Protein AF-0000000070004212 (afdb_homodimer)

Radius of gyration: 21.89 Å; Cα contacts (8 Å, |Δi|>4): 534; chains: 2; bounding box: 60×62×45 Å

Organism: Takifugu rubripes (NCBI:txid31033)

pLDDT: mean 74.32, std 24.76, range [21.28, 98.56]

Nearest PDB structures (foldseek):
  4l8g-assembly1_A  TM=7.522E-01  e=1.857E-08  Homo sapiens
  7acq-assembly1_A  TM=8.166E-01  e=5.657E-08  Homo sapiens
  5vbm-assembly1_A  TM=8.201E-01  e=5.298E-08  Homo sapiens
  6fa2-assembly4_D  TM=7.569E-01  e=5.298E-08  Homo sapiens
  5tb5-assembly1_A  TM=7.547E-01  e=1.326E-07  Homo sapiens

Foldseek 3Di:
DDDQDDDDDDDDDDDDPPPCRVVVVCLCVQQAADSQAEDEQEDEQLDVVRVVCVVVVVVVCVVPDPDPQHAYAYEHEDPVDPNGDHDQVNQVVVCVVVVHHYFYYYPPVGGGVVVRVVVSVVSSNVGPPSRHPPPPDDDDCPDDDDDDDPDPVPDDPPDD/DDDQDDDDDDDDDDDDPPPCRVVVVCCCVQQAADSQAEDEQEDEQLDVVRVVCVVVVVVVCVVPDPDPQHAYAYEHEDPVDPNGDHDPVNQVVVCVVVVHHYFYYYPPVGGRVVVRVVVSVVSSNVGPPSRHDPQVVHPPPPDDPDPDPPPPVPDDPPDD

Secondary structure (DSSP, 8-state):
--EEEEEEEEEEEEESTTSSHHHHHHHHHHTT--S--EEEEEEETT-HHHHHTHHHHHHHHHHH---TT-EEEEEEE-TTSS---S-HHHHHHHHHHTT-EEEE-BTTTTBTHHHHHHHHHHHHHHSTTTT-----S---------------S-SS----/-PEEEEEEEEEEEEESTTSSHHHHHHHHHHTT--S-SEEEEEEETT-HHHHHTHHHHHHHHHHH---TT-EEEEEEE-TTSS---S-HHHHHHHHHHTT-EEEE-BTTTTBTHHHHHHHHHHHHHHSTTTT-----SS-------S------TTSS----

Sequence (320 aa):
MDEDVLTTLKLLIIGESGVGKSSLLLRFTDDTFDPELAATIVYDVSRRDTFVKLENWLNELETYTTRMDLVKMLVGNKIDKDDREVDRNEGLKFARKHSMLFIEASAKTKDGVQCAFEELVEKILQTPGLWESDNTGQRLQLGEQQQGGGRACGGYCSIPMDEDVLTTLKLLIIGESGVGKSSLLLRFTDDTFDPELAATIVYDVSRRDTFVKLENWLNELETYTTRMDLVKMLVGNKIDKDDREVDRNEGLKFARKHSMLFIEASAKTKDGVQCAFEELVEKILQTPGLWESDNTGQRLQLGEQQQGGGRACGGYCSIP

Structure (mmCIF, N/CA/C/O backbone):
data_AF-0000000070004212-model_v1
#
loop_
_entity.id
_entity.type
_entity.pdbx_description
1 polymer 'RAB18B, member RAS oncogene family'
#
loop_
_atom_site.group_PDB
_atom_site.id
_atom_site.type_symbol
_atom_site.label_atom_id
_atom_site.label_alt_id
_atom_site.label_comp_id
_atom_site.label_asym_id
_atom_site.label_entity_id
_atom_site.label_seq_id
_atom_site.pdbx_PDB_ins_code
_atom_site.Cartn_x
_atom_site.Cartn_y
_atom_site.Cartn_z
_atom_site.occupancy
_atom_site.B_iso_or_equiv
_atom_site.auth_seq_id
_atom_site.auth_comp_id
_atom_site.auth_asym_id
_atom_site.auth_atom_id
_atom_site.pdbx_PDB_model_num
ATOM 1 N N . MET A 1 1 ? -11.328 -23.156 -0.312 1 47.06 1 MET A N 1
ATOM 2 C CA . MET A 1 1 ? -11.711 -22.031 0.526 1 47.06 1 MET A CA 1
ATOM 3 C C . MET A 1 1 ? -10.859 -20.797 0.21 1 47.06 1 MET A C 1
ATOM 5 O O . MET A 1 1 ? -9.633 -20.906 0.126 1 47.06 1 MET A O 1
ATOM 9 N N . ASP A 1 2 ? -11.492 -19.875 -0.49 1 59.19 2 ASP A N 1
ATOM 10 C CA . ASP A 1 2 ? -10.875 -18.594 -0.813 1 59.19 2 ASP A CA 1
ATOM 11 C C . ASP A 1 2 ? -10.312 -17.922 0.437 1 59.19 2 ASP A C 1
ATOM 13 O O . ASP A 1 2 ? -10.844 -18.094 1.535 1 59.19 2 ASP A O 1
ATOM 17 N N . GLU A 1 3 ? -9.008 -17.766 0.408 1 61.56 3 GLU A N 1
ATOM 18 C CA . GLU A 1 3 ? -8.352 -17.141 1.552 1 61.56 3 GLU A CA 1
ATOM 19 C C . GLU A 1 3 ? -8.312 -15.625 1.399 1 61.56 3 GLU A C 1
ATOM 21 O O . GLU A 1 3 ? -8.062 -15.109 0.307 1 61.56 3 GLU A O 1
ATOM 26 N N . ASP A 1 4 ? -9.008 -14.938 2.32 1 59.91 4 ASP A N 1
ATOM 27 C CA . ASP A 1 4 ? -8.875 -13.484 2.404 1 59.91 4 ASP A CA 1
ATOM 28 C C . ASP A 1 4 ? -7.59 -13.094 3.133 1 59.91 4 ASP A C 1
ATOM 30 O O . ASP A 1 4 ? -7.227 -13.711 4.137 1 59.91 4 ASP A O 1
ATOM 34 N N . VAL A 1 5 ? -6.703 -12.453 2.416 1 56.97 5 VAL A N 1
ATOM 35 C CA . VAL A 1 5 ? -5.484 -11.945 3.037 1 56.97 5 VAL A CA 1
ATOM 36 C C . VAL A 1 5 ? -5.699 -10.516 3.514 1 56.97 5 VAL A C 1
ATOM 38 O O . VAL A 1 5 ? -6.172 -9.664 2.754 1 56.97 5 VAL A O 1
ATOM 41 N N . LEU A 1 6 ? -5.664 -10.383 4.898 1 55.06 6 LEU A N 1
ATOM 42 C CA . LEU A 1 6 ? -5.613 -9.047 5.473 1 55.06 6 LEU A CA 1
ATOM 43 C C . LEU A 1 6 ? -4.176 -8.641 5.781 1 55.06 6 LEU A C 1
ATOM 45 O O . LEU A 1 6 ? -3.43 -9.398 6.398 1 55.06 6 LEU A O 1
ATOM 49 N N . THR A 1 7 ? -3.652 -7.816 4.887 1 57.16 7 THR A N 1
ATOM 50 C CA . THR A 1 7 ? -2.348 -7.285 5.266 1 57.16 7 THR A CA 1
ATOM 51 C C . THR A 1 7 ? -2.494 -5.93 5.949 1 57.16 7 THR A C 1
ATOM 53 O O . THR A 1 7 ? -3.389 -5.148 5.609 1 57.16 7 THR A O 1
ATOM 56 N N . THR A 1 8 ? -1.67 -5.867 7.07 1 60.16 8 THR A N 1
ATOM 57 C CA . THR A 1 8 ? -1.7 -4.656 7.883 1 60.16 8 THR A CA 1
ATOM 58 C C . THR A 1 8 ? -0.481 -3.785 7.602 1 60.16 8 THR A C 1
ATOM 60 O O . THR A 1 8 ? 0.637 -4.289 7.48 1 60.16 8 THR A O 1
ATOM 63 N N . LEU A 1 9 ? -0.826 -2.684 7.086 1 63.31 9 LEU A N 1
ATOM 64 C CA . LEU A 1 9 ? 0.197 -1.645 7.023 1 63.31 9 LEU A CA 1
ATOM 65 C C . LEU A 1 9 ? 0.15 -0.763 8.266 1 63.31 9 LEU A C 1
ATOM 67 O O . LEU A 1 9 ? -0.899 -0.206 8.602 1 63.31 9 LEU A O 1
ATOM 71 N N . LYS A 1 10 ? 1.337 -0.712 9.086 1 66.19 10 LYS A N 1
ATOM 72 C CA . LYS A 1 10 ? 1.396 0.11 10.289 1 66.19 10 LYS A CA 1
ATOM 73 C C . LYS A 1 10 ? 2.043 1.461 10.008 1 66.19 10 LYS A C 1
ATOM 75 O O . LYS A 1 10 ? 3.188 1.522 9.547 1 66.19 10 LYS A O 1
ATOM 80 N N . LEU A 1 11 ? 1.277 2.412 10.102 1 74.44 11 LEU A N 1
ATOM 81 C CA . LEU A 1 11 ? 1.734 3.783 9.898 1 74.44 11 LEU A CA 1
ATOM 82 C C . LEU A 1 11 ? 1.727 4.559 11.211 1 74.44 11 LEU A C 1
ATOM 84 O O . LEU A 1 11 ? 0.748 4.512 11.953 1 74.44 11 LEU A O 1
ATOM 88 N N . LEU A 1 12 ? 2.896 5.129 11.625 1 80.94 12 LEU A N 1
ATOM 89 C CA . LEU A 1 12 ? 2.979 5.984 12.805 1 80.94 12 LEU A CA 1
ATOM 90 C C . LEU A 1 12 ? 2.613 7.426 12.461 1 80.94 12 LEU A C 1
ATOM 92 O O . LEU A 1 12 ? 3.109 7.977 11.477 1 80.94 12 LEU A O 1
ATOM 96 N N . ILE A 1 13 ? 1.621 7.957 13.203 1 87.44 13 ILE A N 1
ATOM 97 C CA . ILE A 1 13 ? 1.257 9.359 13.047 1 87.44 13 ILE A CA 1
ATOM 98 C C . ILE A 1 13 ? 1.485 10.109 14.359 1 87.44 13 ILE A C 1
ATOM 100 O O . ILE A 1 13 ? 0.979 9.695 15.406 1 87.44 13 ILE A O 1
ATOM 104 N N . ILE A 1 14 ? 2.336 11.18 14.25 1 89.94 14 ILE A N 1
ATOM 105 C CA . ILE A 1 14 ? 2.664 11.93 15.461 1 89.94 14 ILE A CA 1
ATOM 106 C C . ILE A 1 14 ? 2.512 13.43 15.195 1 89.94 14 ILE A C 1
ATOM 108 O O . ILE A 1 14 ? 2.447 13.859 14.039 1 89.94 14 ILE A O 1
ATOM 112 N N . GLY A 1 15 ? 2.414 14.18 16.266 1 93.06 15 GLY A N 1
ATOM 113 C CA . GLY A 1 15 ? 2.219 15.625 16.234 1 93.06 15 GLY A CA 1
ATOM 114 C C . GLY A 1 15 ? 1.472 16.156 17.453 1 93.06 15 GLY A C 1
ATOM 115 O O . GLY A 1 15 ? 0.996 15.375 18.281 1 93.06 15 GLY A O 1
ATOM 116 N N . GLU A 1 16 ? 1.373 17.531 17.453 1 94.19 16 GLU A N 1
ATOM 117 C CA . GLU A 1 16 ? 0.701 18.188 18.562 1 94.19 16 GLU A CA 1
ATOM 118 C C . GLU A 1 16 ? -0.77 17.781 18.641 1 94.19 16 GLU A C 1
ATOM 120 O O . GLU A 1 16 ? -1.341 17.312 17.641 1 94.19 16 GLU A O 1
ATOM 125 N N . SER A 1 17 ? -1.351 17.969 19.797 1 90.94 17 SER A N 1
ATOM 126 C CA . SER A 1 17 ? -2.781 17.734 19.969 1 90.94 17 SER A CA 1
ATOM 127 C C . SER A 1 17 ? -3.605 18.703 19.125 1 90.94 17 SER A C 1
ATOM 129 O O . SER A 1 17 ? -3.266 19.875 19.016 1 90.94 17 SER A O 1
ATOM 131 N N . GLY A 1 18 ? -4.66 18.172 18.5 1 94.25 18 GLY A N 1
ATOM 132 C CA . GLY A 1 18 ? -5.621 19.016 17.828 1 94.25 18 GLY A CA 1
ATOM 133 C C . GLY A 1 18 ? -5.246 19.297 16.375 1 94.25 18 GLY A C 1
ATOM 134 O O . GLY A 1 18 ? -5.938 20.062 15.695 1 94.25 18 GLY A O 1
ATOM 135 N N . VAL A 1 19 ? -4.16 18.625 15.914 1 96.25 19 VAL A N 1
ATOM 136 C CA . VAL A 1 19 ? -3.713 18.984 14.57 1 96.25 19 VAL A CA 1
ATOM 137 C C . VAL A 1 19 ? -4.469 18.156 13.539 1 96.25 19 VAL A C 1
ATOM 139 O O . VAL A 1 19 ? -4.426 18.453 12.344 1 96.25 19 VAL A O 1
ATOM 142 N N . GLY A 1 20 ? -5.188 17.031 13.945 1 93.94 20 GLY A N 1
ATOM 143 C CA . GLY A 1 20 ? -6.004 16.25 13.023 1 93.94 20 GLY A CA 1
ATOM 144 C C . GLY A 1 20 ? -5.441 14.875 12.75 1 93.94 20 GLY A C 1
ATOM 145 O O . GLY A 1 20 ? -5.727 14.273 11.711 1 93.94 20 GLY A O 1
ATOM 146 N N . LYS A 1 21 ? -4.594 14.336 13.703 1 90.88 21 LYS A N 1
ATOM 147 C CA . LYS A 1 21 ? -3.988 13.016 13.531 1 90.88 21 LYS A CA 1
ATOM 148 C C . LYS A 1 21 ? -5.059 11.938 13.359 1 90.88 21 LYS A C 1
ATOM 150 O O . LYS A 1 21 ? -4.992 11.133 12.43 1 90.88 21 LYS A O 1
ATOM 155 N N . SER A 1 22 ? -6.004 12 14.234 1 84.44 22 SER A N 1
ATOM 156 C CA . SER A 1 22 ? -7.043 10.969 14.211 1 84.44 22 SER A CA 1
ATOM 157 C C . SER A 1 22 ? -7.906 11.086 12.961 1 84.44 22 SER A C 1
ATOM 159 O O . SER A 1 22 ? -8.289 10.078 12.375 1 84.44 22 SER A O 1
ATOM 161 N N . SER A 1 23 ? -8.195 12.383 12.617 1 88 23 SER A N 1
ATOM 162 C CA . SER A 1 23 ? -9.008 12.586 11.422 1 88 23 SER A CA 1
ATOM 163 C C . SER A 1 23 ? -8.273 12.109 10.172 1 88 23 SER A C 1
ATOM 165 O O . SER A 1 23 ? -8.883 11.523 9.273 1 88 23 SER A O 1
ATOM 167 N N . LEU A 1 24 ? -6.953 12.312 10.086 1 87.5 24 LEU A N 1
ATOM 168 C CA . LEU A 1 24 ? -6.148 11.828 8.969 1 87.5 24 LEU A CA 1
ATOM 169 C C . LEU A 1 24 ? -6.137 10.305 8.914 1 87.5 24 LEU A C 1
ATOM 171 O O . LEU A 1 24 ? -6.293 9.719 7.844 1 87.5 24 LEU A O 1
ATOM 175 N N . LEU A 1 25 ? -5.98 9.719 10.102 1 81.5 25 LEU A N 1
ATOM 176 C CA . LEU A 1 25 ? -5.977 8.266 10.203 1 81.5 25 LEU A CA 1
ATOM 177 C C . LEU A 1 25 ? -7.297 7.684 9.711 1 81.5 25 LEU A C 1
ATOM 179 O O . LEU A 1 25 ? -7.305 6.73 8.93 1 81.5 25 LEU A O 1
ATOM 183 N N . LEU A 1 26 ? -8.328 8.25 10.117 1 79.62 26 LEU A N 1
ATOM 184 C CA . LEU A 1 26 ? -9.656 7.805 9.711 1 79.62 26 LEU A CA 1
ATOM 185 C C . LEU A 1 26 ? -9.812 7.879 8.195 1 79.62 26 LEU A C 1
ATOM 187 O O . LEU A 1 26 ? -10.352 6.961 7.57 1 79.62 26 LEU A O 1
ATOM 191 N N . ARG A 1 27 ? -9.32 8.961 7.555 1 79.94 27 ARG A N 1
ATOM 192 C CA . ARG A 1 27 ? -9.414 9.125 6.109 1 79.94 27 ARG A CA 1
ATOM 193 C C . ARG A 1 27 ? -8.555 8.102 5.379 1 79.94 27 ARG A C 1
ATOM 195 O O . ARG A 1 27 ? -8.938 7.602 4.32 1 79.94 27 ARG A O 1
ATOM 202 N N . PHE A 1 28 ? -7.418 7.852 6 1 74.62 28 PHE A N 1
ATOM 203 C CA . PHE A 1 28 ? -6.543 6.844 5.414 1 74.62 28 PHE A CA 1
ATOM 204 C C . PHE A 1 28 ? -7.227 5.484 5.379 1 74.62 28 PHE A C 1
ATOM 206 O O . PHE A 1 28 ? -7.059 4.723 4.422 1 74.62 28 PHE A O 1
ATOM 213 N N . THR A 1 29 ? -7.832 5.176 6.379 1 67.75 29 THR A N 1
ATOM 214 C CA . THR A 1 29 ? -8.383 3.834 6.516 1 67.75 29 THR A CA 1
ATOM 215 C C . THR A 1 29 ? -9.734 3.73 5.801 1 67.75 29 THR A C 1
ATOM 217 O O . THR A 1 29 ? -10.023 2.721 5.16 1 67.75 29 THR A O 1
ATOM 220 N N . ASP A 1 30 ? -10.617 4.637 6.023 1 64.19 30 ASP A N 1
ATOM 221 C CA . ASP A 1 30 ? -12 4.555 5.555 1 64.19 30 ASP A CA 1
ATOM 222 C C . ASP A 1 30 ? -12.086 4.863 4.059 1 64.19 30 ASP A C 1
ATOM 224 O O . ASP A 1 30 ? -12.867 4.234 3.338 1 64.19 30 ASP A O 1
ATOM 228 N N . ASP A 1 31 ? -11.391 5.863 3.693 1 59.09 31 ASP A N 1
ATOM 229 C CA . ASP A 1 31 ? -11.656 6.387 2.357 1 59.09 31 ASP A CA 1
ATOM 230 C C . ASP A 1 31 ? -10.672 5.816 1.338 1 59.09 31 ASP A C 1
ATOM 232 O O . ASP A 1 31 ? -10.891 5.922 0.13 1 59.09 31 ASP A O 1
ATOM 236 N N . THR A 1 32 ? -9.672 5.168 1.8 1 57.19 32 THR A N 1
ATOM 237 C CA . THR A 1 32 ? -8.672 4.836 0.79 1 57.19 32 THR A CA 1
ATOM 238 C C . THR A 1 32 ? -8.68 3.338 0.495 1 57.19 32 THR A C 1
ATOM 240 O O . THR A 1 32 ? -8.375 2.92 -0.624 1 57.19 32 THR A O 1
ATOM 243 N N . PHE A 1 33 ? -9.156 2.51 1.444 1 51.81 33 PHE A N 1
ATOM 244 C CA . PHE A 1 33 ? -9.047 1.091 1.123 1 51.81 33 PHE A CA 1
ATOM 245 C C . PHE A 1 33 ? -10.422 0.427 1.157 1 51.81 33 PHE A C 1
ATOM 247 O O . PHE A 1 33 ? -11.172 0.587 2.121 1 51.81 33 PHE A O 1
ATOM 254 N N . ASP A 1 34 ? -10.977 0.276 0.045 1 52.91 34 ASP A N 1
ATOM 255 C CA . ASP A 1 34 ? -12.133 -0.606 -0.085 1 52.91 34 ASP A CA 1
ATOM 256 C C . ASP A 1 34 ? -11.727 -2.07 0.065 1 52.91 34 ASP A C 1
ATOM 258 O O . ASP A 1 34 ? -10.68 -2.482 -0.43 1 52.91 34 ASP A O 1
ATOM 262 N N . PRO A 1 35 ? -12.422 -2.84 1 1 53.28 35 PRO A N 1
ATOM 263 C CA . PRO A 1 35 ? -12.102 -4.234 1.303 1 53.28 35 PRO A CA 1
ATOM 264 C C . PRO A 1 35 ? -11.852 -5.07 0.047 1 53.28 35 PRO A C 1
ATOM 266 O O . PRO A 1 35 ? -11.062 -6.02 0.079 1 53.28 35 PRO A O 1
ATOM 269 N N . GLU A 1 36 ? -12.672 -4.797 -1.037 1 57.69 36 GLU A N 1
ATOM 270 C CA . GLU A 1 36 ? -12.523 -5.715 -2.166 1 57.69 36 GLU A CA 1
ATOM 271 C C . GLU A 1 36 ? -11.766 -5.055 -3.316 1 57.69 36 GLU A C 1
ATOM 273 O O . GLU A 1 36 ? -12.375 -4.641 -4.305 1 57.69 36 GLU A O 1
ATOM 278 N N . LEU A 1 37 ? -10.383 -4.934 -3.123 1 66.44 37 LEU A N 1
ATOM 279 C CA . LEU A 1 37 ? -9.656 -4.129 -4.098 1 66.44 37 LEU A CA 1
ATOM 280 C C . LEU A 1 37 ? -8.977 -5.016 -5.137 1 66.44 37 LEU A C 1
ATOM 282 O O . LEU A 1 37 ? -8.875 -4.648 -6.309 1 66.44 37 LEU A O 1
ATOM 286 N N . ALA A 1 38 ? -8.781 -6.141 -4.645 1 79.88 38 ALA A N 1
ATOM 287 C CA . ALA A 1 38 ? -7.973 -6.938 -5.559 1 79.88 38 ALA A CA 1
ATOM 288 C C . ALA A 1 38 ? -8.164 -8.43 -5.301 1 79.88 38 ALA A C 1
ATOM 290 O O . ALA A 1 38 ? -8.438 -8.844 -4.168 1 79.88 38 ALA A O 1
ATOM 291 N N . ALA A 1 39 ? -8.25 -9.195 -6.301 1 86.06 39 ALA A N 1
ATOM 292 C CA . ALA A 1 39 ? -8.281 -10.656 -6.234 1 86.06 39 ALA A CA 1
ATOM 293 C C . ALA A 1 39 ? -7.062 -11.266 -6.922 1 86.06 39 ALA A C 1
ATOM 295 O O . ALA A 1 39 ? -6.68 -10.844 -8.016 1 86.06 39 ALA A O 1
ATOM 296 N N . THR A 1 40 ? -6.496 -12.172 -6.188 1 91.56 40 THR A N 1
ATOM 297 C CA . THR A 1 40 ? -5.383 -12.938 -6.738 1 91.56 40 THR A CA 1
ATOM 298 C C . THR A 1 40 ? -5.777 -14.398 -6.934 1 91.56 40 THR A C 1
ATOM 300 O O . THR A 1 40 ? -6.246 -15.055 -6 1 91.56 40 THR A O 1
ATOM 303 N N . ILE A 1 41 ? -5.648 -14.844 -8.164 1 94.56 41 ILE A N 1
ATOM 304 C CA . ILE A 1 41 ? -5.887 -16.25 -8.492 1 94.56 41 ILE A CA 1
ATOM 305 C C . ILE A 1 41 ? -4.555 -16.969 -8.672 1 94.56 41 ILE A C 1
ATOM 307 O O . ILE A 1 41 ? -3.688 -16.5 -9.414 1 94.56 41 ILE A O 1
ATOM 311 N N . VAL A 1 42 ? -4.441 -18.094 -7.988 1 96.94 42 VAL A N 1
ATOM 312 C CA . VAL A 1 42 ? -3.16 -18.797 -7.961 1 96.94 42 VAL A CA 1
ATOM 313 C C . VAL A 1 42 ? -3.305 -20.172 -8.609 1 96.94 42 VAL A C 1
ATOM 315 O O . VAL A 1 42 ? -4.297 -20.875 -8.391 1 96.94 42 VAL A O 1
ATOM 318 N N . TYR A 1 43 ? -2.293 -20.531 -9.445 1 98 43 TYR A N 1
ATOM 319 C CA . TYR A 1 43 ? -2.156 -21.906 -9.898 1 98 43 TYR A CA 1
ATOM 320 C C . TYR A 1 43 ? -0.736 -22.422 -9.672 1 98 43 TYR A C 1
ATOM 322 O O . TYR A 1 43 ? 0.157 -21.641 -9.32 1 98 43 TYR A O 1
ATOM 330 N N . ASP A 1 44 ? -0.587 -23.719 -9.75 1 98.38 44 ASP A N 1
ATOM 331 C CA . ASP A 1 44 ? 0.689 -24.406 -9.602 1 98.38 44 ASP A CA 1
ATOM 332 C C . ASP A 1 44 ? 1.291 -24.734 -10.969 1 98.38 44 ASP A C 1
ATOM 334 O O . ASP A 1 44 ? 0.713 -25.516 -11.734 1 98.38 44 ASP A O 1
ATOM 338 N N . VAL A 1 45 ? 2.459 -24.188 -11.258 1 98.56 45 VAL A N 1
ATOM 339 C CA . VAL A 1 45 ? 3.043 -24.328 -12.586 1 98.56 45 VAL A CA 1
ATOM 340 C C . VAL A 1 45 ? 3.385 -25.797 -12.844 1 98.56 45 VAL A C 1
ATOM 342 O O . VAL A 1 45 ? 3.561 -26.219 -13.992 1 98.56 45 VAL A O 1
ATOM 345 N N . SER A 1 46 ? 3.525 -26.656 -11.789 1 98.38 46 SER A N 1
ATOM 346 C CA . SER A 1 46 ? 3.857 -28.062 -11.922 1 98.38 46 SER A CA 1
ATOM 347 C C . SER A 1 46 ? 2.6 -28.922 -11.984 1 98.38 46 SER A C 1
ATOM 349 O O . SER A 1 46 ? 2.684 -30.156 -12.008 1 98.38 46 SER A O 1
ATOM 351 N N . ARG A 1 47 ? 1.441 -28.297 -11.969 1 98.12 47 ARG A N 1
ATOM 352 C CA . ARG A 1 47 ? 0.168 -29 -12.008 1 98.12 47 ARG A CA 1
ATOM 353 C C . ARG A 1 47 ? -0.781 -28.375 -13.023 1 98.12 47 ARG A C 1
ATOM 355 O O . ARG A 1 47 ? -1.541 -27.469 -12.688 1 98.12 47 ARG A O 1
ATOM 362 N N . ARG A 1 48 ? -0.878 -28.938 -14.203 1 98.19 48 ARG A N 1
ATOM 363 C CA . ARG A 1 48 ? -1.699 -28.438 -15.297 1 98.19 48 ARG A CA 1
ATOM 364 C C . ARG A 1 48 ? -3.176 -28.422 -14.914 1 98.19 48 ARG A C 1
ATOM 366 O O . ARG A 1 48 ? -3.928 -27.547 -15.352 1 98.19 48 ARG A O 1
ATOM 373 N N . ASP A 1 49 ? -3.559 -29.375 -14.078 1 98.12 49 ASP A N 1
ATOM 374 C CA . ASP A 1 49 ? -4.957 -29.469 -13.672 1 98.12 49 ASP A CA 1
ATOM 375 C C . ASP A 1 49 ? -5.391 -28.203 -12.938 1 98.12 49 ASP A C 1
ATOM 377 O O . ASP A 1 49 ? -6.555 -27.797 -13.008 1 98.12 49 ASP A O 1
ATOM 381 N N . THR A 1 50 ? -4.551 -27.547 -12.203 1 98 50 THR A N 1
ATOM 382 C CA . THR A 1 50 ? -4.875 -26.312 -11.508 1 98 50 THR A CA 1
ATOM 383 C C . THR A 1 50 ? -5.027 -25.156 -12.5 1 98 50 THR A C 1
ATOM 385 O O . THR A 1 50 ? -5.805 -24.234 -12.266 1 98 50 THR A O 1
ATOM 388 N N . PHE A 1 51 ? -4.305 -25.25 -13.594 1 98.44 51 PHE A N 1
ATOM 389 C CA . PHE A 1 51 ? -4.367 -24.203 -14.625 1 98.44 51 PHE A CA 1
ATOM 390 C C . PHE A 1 51 ? -5.676 -24.281 -15.391 1 98.44 51 PHE A C 1
ATOM 392 O O . PHE A 1 51 ? -6.316 -23.266 -15.648 1 98.44 51 PHE A O 1
ATOM 399 N N . VAL A 1 52 ? -6.02 -25.484 -15.695 1 97.94 52 VAL A N 1
ATOM 400 C CA . VAL A 1 52 ? -7.23 -25.688 -16.484 1 97.94 52 VAL A CA 1
ATOM 401 C C . VAL A 1 52 ? -8.445 -25.188 -15.703 1 97.94 52 VAL A C 1
ATOM 403 O O . VAL A 1 52 ? -9.422 -24.734 -16.297 1 97.94 52 VAL A O 1
ATOM 406 N N . LYS A 1 53 ? -8.391 -25.141 -14.398 1 96.75 53 LYS A N 1
ATOM 407 C CA . LYS A 1 53 ? -9.516 -24.766 -13.547 1 96.75 53 LYS A CA 1
ATOM 408 C C . LYS A 1 53 ? -9.57 -23.266 -13.344 1 96.75 53 LYS A C 1
ATOM 410 O O . LYS A 1 53 ? -10.492 -22.75 -12.703 1 96.75 53 LYS A O 1
ATOM 415 N N . LEU A 1 54 ? -8.656 -22.516 -13.875 1 97.5 54 LEU A N 1
ATOM 416 C CA . LEU A 1 54 ? -8.602 -21.062 -13.703 1 97.5 54 LEU A CA 1
ATOM 417 C C . LEU A 1 54 ? -9.891 -20.406 -14.195 1 97.5 54 LEU A C 1
ATOM 419 O O . LEU A 1 54 ? -10.383 -19.453 -13.578 1 97.5 54 LEU A O 1
ATOM 423 N N . GLU A 1 55 ? -10.375 -20.938 -15.297 1 95.88 55 GLU A N 1
ATOM 424 C CA . GLU A 1 55 ? -11.594 -20.359 -15.852 1 95.88 55 GLU A CA 1
ATOM 425 C C . GLU A 1 55 ? -12.75 -20.453 -14.859 1 95.88 55 GLU A C 1
ATOM 427 O O . GLU A 1 55 ? -13.547 -19.516 -14.75 1 95.88 55 GLU A O 1
ATOM 432 N N . ASN A 1 56 ? -12.859 -21.516 -14.172 1 94.56 56 ASN A N 1
ATOM 433 C CA . ASN A 1 56 ? -13.891 -21.672 -13.148 1 94.56 56 ASN A CA 1
ATOM 434 C C . ASN A 1 56 ? -13.727 -20.656 -12.023 1 94.56 56 ASN A C 1
ATOM 436 O O . ASN A 1 56 ? -14.711 -20.047 -11.586 1 94.56 56 ASN A O 1
ATOM 440 N N . TRP A 1 57 ? -12.523 -20.5 -11.586 1 92.25 57 TRP A N 1
ATOM 441 C CA . TRP A 1 57 ? -12.234 -19.531 -10.523 1 92.25 57 TRP A CA 1
ATOM 442 C C . TRP A 1 57 ? -12.555 -18.125 -10.977 1 92.25 57 TRP A C 1
ATOM 444 O O . TRP A 1 57 ? -13.086 -17.312 -10.203 1 92.25 57 TRP A O 1
ATOM 454 N N . LEU A 1 58 ? -12.227 -17.797 -12.195 1 92.88 58 LEU A N 1
ATOM 455 C CA . LEU A 1 58 ? -12.523 -16.484 -12.75 1 92.88 58 LEU A CA 1
ATOM 456 C C . LEU A 1 58 ? -14.023 -16.25 -12.828 1 92.88 58 LEU A C 1
ATOM 458 O O . LEU A 1 58 ? -14.508 -15.164 -12.484 1 92.88 58 LEU A O 1
ATOM 462 N N . ASN A 1 59 ? -14.742 -17.234 -13.258 1 90.62 59 ASN A N 1
ATOM 463 C CA . ASN A 1 59 ? -16.203 -17.141 -13.336 1 90.62 59 ASN A CA 1
ATOM 464 C C . ASN A 1 59 ? -16.812 -16.906 -11.961 1 90.62 59 ASN A C 1
ATO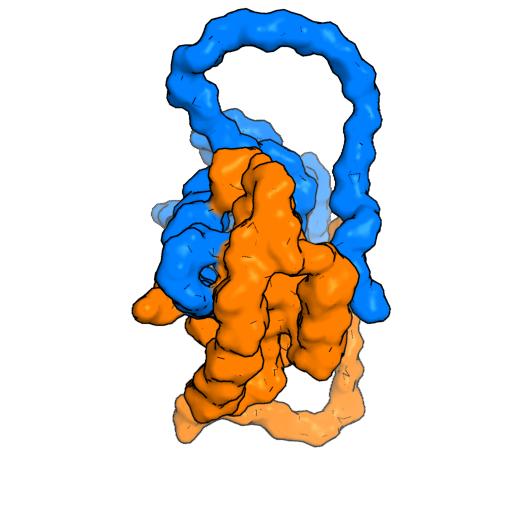M 466 O O . ASN A 1 59 ? -17.734 -16.094 -11.82 1 90.62 59 ASN A O 1
ATOM 470 N N . GLU A 1 60 ? -16.344 -17.609 -11.039 1 85.25 60 GLU A N 1
ATOM 471 C CA . GLU A 1 60 ? -16.812 -17.438 -9.672 1 85.25 60 GLU A CA 1
ATOM 472 C C . GLU A 1 60 ? -16.562 -16 -9.188 1 85.25 60 GLU A C 1
ATOM 474 O O . GLU A 1 60 ? -17.422 -15.391 -8.562 1 85.25 60 GLU A O 1
ATOM 479 N N . LEU A 1 61 ? -15.352 -15.539 -9.445 1 84.44 61 LEU A N 1
ATOM 480 C CA . LEU A 1 61 ? -14.969 -14.188 -9.062 1 84.44 61 LEU A CA 1
ATOM 481 C C . LEU A 1 61 ? -15.891 -13.164 -9.711 1 84.44 61 LEU A C 1
ATOM 483 O O . LEU A 1 61 ? -16.406 -12.266 -9.031 1 84.44 61 LEU A O 1
ATOM 487 N N . GLU A 1 62 ? -16.125 -13.273 -10.961 1 84.94 62 GLU A N 1
ATOM 488 C CA . GLU A 1 62 ? -16.922 -12.312 -11.719 1 84.94 62 GLU A CA 1
ATOM 489 C C . GLU A 1 62 ? -18.391 -12.391 -11.328 1 84.94 62 GLU A C 1
ATOM 491 O O . GLU A 1 62 ? -19.109 -11.391 -11.398 1 84.94 62 GLU A O 1
ATOM 496 N N . THR A 1 63 ? -18.781 -13.531 -10.992 1 83.25 63 THR A N 1
ATOM 497 C CA . THR A 1 63 ? -20.172 -13.742 -10.602 1 83.25 63 THR A CA 1
ATOM 498 C C . THR A 1 63 ? -20.469 -13.039 -9.281 1 83.25 63 THR A C 1
ATOM 500 O O . THR A 1 63 ? -21.547 -12.477 -9.102 1 83.25 63 THR A O 1
ATOM 503 N N . TYR A 1 64 ? -19.484 -13.016 -8.422 1 74.62 64 TYR A N 1
ATOM 504 C CA . TYR A 1 64 ? -19.766 -12.57 -7.062 1 74.62 64 TYR A CA 1
ATOM 505 C C . TYR A 1 64 ? -19.219 -11.172 -6.828 1 74.62 64 TYR A C 1
ATOM 507 O O . TYR A 1 64 ? -19.438 -10.578 -5.77 1 74.62 64 TYR A O 1
ATOM 515 N N . THR A 1 65 ? -18.438 -10.727 -7.656 1 72.38 65 THR A N 1
ATOM 516 C CA . THR A 1 65 ? -17.922 -9.367 -7.496 1 72.38 65 THR A CA 1
ATOM 517 C C . THR A 1 65 ? -18.797 -8.367 -8.242 1 72.38 65 THR A C 1
ATOM 519 O O . THR A 1 65 ? -19.266 -8.641 -9.344 1 72.38 65 THR A O 1
ATOM 522 N N . THR A 1 66 ? -19.219 -7.359 -7.59 1 65.56 66 THR A N 1
ATOM 523 C CA . THR A 1 66 ? -20.078 -6.332 -8.148 1 65.56 66 THR A CA 1
ATOM 524 C C . THR A 1 66 ? -19.266 -5.188 -8.734 1 65.56 66 THR A C 1
ATOM 526 O O . THR A 1 66 ? -19.75 -4.426 -9.57 1 65.56 66 THR A O 1
ATOM 529 N N . ARG A 1 67 ? -18.062 -5.164 -8.367 1 66.75 67 ARG A N 1
ATOM 530 C CA . ARG A 1 67 ? -17.25 -4.035 -8.812 1 66.75 67 ARG A CA 1
ATOM 531 C C . ARG A 1 67 ? -16.594 -4.324 -10.156 1 66.75 67 ARG A C 1
ATOM 533 O O . ARG A 1 67 ? -16.031 -5.402 -10.359 1 66.75 67 ARG A O 1
ATOM 540 N N . MET A 1 68 ? -16.781 -3.438 -11.094 1 65.81 68 MET A N 1
ATOM 541 C CA . MET A 1 68 ? -16.219 -3.582 -12.438 1 65.81 68 MET A CA 1
ATOM 542 C C . MET A 1 68 ? -14.734 -3.248 -12.438 1 65.81 68 MET A C 1
ATOM 544 O O . MET A 1 68 ? -13.992 -3.674 -13.328 1 65.81 68 MET A O 1
ATOM 548 N N . ASP A 1 69 ? -14.266 -2.59 -11.328 1 73.5 69 ASP A N 1
ATOM 549 C CA . ASP A 1 69 ? -12.891 -2.098 -11.359 1 73.5 69 ASP A CA 1
ATOM 550 C C . ASP A 1 69 ? -11.992 -2.922 -10.438 1 73.5 69 ASP A C 1
ATOM 552 O O . ASP A 1 69 ? -10.945 -2.445 -10 1 73.5 69 ASP A O 1
ATOM 556 N N . LEU A 1 70 ? -12.406 -4.188 -10.289 1 79.81 70 LEU A N 1
ATOM 557 C CA . LEU A 1 70 ? -11.602 -5.078 -9.461 1 79.81 70 LEU A CA 1
ATOM 558 C C . LEU A 1 70 ? -10.258 -5.371 -10.117 1 79.81 70 LEU A C 1
ATOM 560 O O . LEU A 1 70 ? -10.203 -5.711 -11.305 1 79.81 70 LEU A O 1
ATOM 564 N N . VAL A 1 71 ? -9.227 -5.109 -9.352 1 85.94 71 VAL A N 1
ATOM 565 C CA . VAL A 1 71 ? -7.906 -5.477 -9.844 1 85.94 71 VAL A CA 1
ATOM 566 C C . VAL A 1 71 ? -7.719 -6.988 -9.742 1 85.94 71 VAL A C 1
ATOM 568 O O . VAL A 1 71 ? -7.922 -7.582 -8.68 1 85.94 71 VAL A O 1
ATOM 571 N N . LYS A 1 72 ? -7.434 -7.672 -10.867 1 91.38 72 LYS A N 1
ATOM 572 C CA . LYS A 1 72 ? -7.215 -9.117 -10.898 1 91.38 72 LYS A CA 1
ATOM 573 C C . LYS A 1 72 ? -5.75 -9.445 -11.188 1 91.38 72 LYS A C 1
ATOM 575 O O . LYS A 1 72 ? -5.148 -8.883 -12.102 1 91.38 72 LYS A O 1
ATOM 580 N N . MET A 1 73 ? -5.246 -10.328 -10.336 1 94.19 73 MET A N 1
ATOM 581 C CA . MET A 1 73 ? -3.873 -10.781 -10.539 1 94.19 73 MET A CA 1
ATOM 582 C C . MET A 1 73 ? -3.812 -12.305 -10.633 1 94.19 73 MET A C 1
ATOM 584 O O . MET A 1 73 ? -4.469 -13 -9.867 1 94.19 73 MET A O 1
ATOM 588 N N . LEU A 1 74 ? -3.102 -12.789 -11.656 1 97.12 74 LEU A N 1
ATOM 589 C CA . LEU A 1 74 ? -2.807 -14.211 -11.805 1 97.12 74 LEU A CA 1
ATOM 590 C C . LEU A 1 74 ? -1.384 -14.523 -11.352 1 97.12 74 LEU A C 1
ATOM 592 O O . LEU A 1 74 ? -0.435 -13.852 -11.766 1 97.12 74 LEU A O 1
ATOM 596 N N . VAL A 1 75 ? -1.268 -15.492 -10.5 1 96.62 75 VAL A N 1
ATOM 597 C CA . VAL A 1 75 ? 0.054 -15.883 -10.023 1 96.62 75 VAL A CA 1
ATOM 598 C C . VAL A 1 75 ? 0.307 -17.359 -10.359 1 96.62 75 VAL A C 1
ATOM 600 O O . VAL A 1 75 ? -0.447 -18.234 -9.938 1 96.62 75 VAL A O 1
ATOM 603 N N . GLY A 1 76 ? 1.328 -17.641 -11.242 1 98.25 76 GLY A N 1
ATOM 604 C CA . GLY A 1 76 ? 1.877 -18.969 -11.375 1 98.25 76 GLY A CA 1
ATOM 605 C C . GLY A 1 76 ? 2.914 -19.297 -10.312 1 98.25 76 GLY A C 1
ATOM 606 O O . GLY A 1 76 ? 4.047 -18.828 -10.383 1 98.25 76 GLY A O 1
ATOM 607 N N . ASN A 1 77 ? 2.527 -20.125 -9.352 1 97.81 77 ASN A N 1
ATOM 608 C CA . ASN A 1 77 ? 3.35 -20.391 -8.172 1 97.81 77 ASN A CA 1
ATOM 609 C C . ASN A 1 77 ? 4.133 -21.688 -8.32 1 97.81 77 ASN A C 1
ATOM 611 O O . ASN A 1 77 ? 3.836 -22.5 -9.195 1 97.81 77 ASN A O 1
ATOM 615 N N . LYS A 1 78 ? 5.199 -21.844 -7.453 1 98.19 78 LYS A N 1
ATOM 616 C CA . LYS A 1 78 ? 6.059 -23.016 -7.289 1 98.19 78 LYS A CA 1
ATOM 617 C C . LYS A 1 78 ? 7.016 -23.172 -8.469 1 98.19 78 LYS A C 1
ATOM 619 O O . LYS A 1 78 ? 7.23 -24.266 -8.969 1 98.19 78 LYS A O 1
ATOM 624 N N . ILE A 1 79 ? 7.516 -22.078 -8.938 1 97.56 79 ILE A N 1
ATOM 625 C CA . ILE A 1 79 ? 8.438 -22.094 -10.062 1 97.56 79 ILE A CA 1
ATOM 626 C C . ILE A 1 79 ? 9.758 -22.734 -9.641 1 97.56 79 ILE A C 1
ATOM 628 O O . ILE A 1 79 ? 10.617 -23.016 -10.477 1 97.56 79 ILE A O 1
ATOM 632 N N . ASP A 1 80 ? 9.906 -22.969 -8.312 1 97.38 80 ASP A N 1
ATOM 633 C CA . ASP A 1 80 ? 11.109 -23.625 -7.805 1 97.38 80 ASP A CA 1
ATOM 634 C C . ASP A 1 80 ? 11.117 -25.109 -8.172 1 97.38 80 ASP A C 1
ATOM 636 O O . ASP A 1 80 ? 12.164 -25.766 -8.133 1 97.38 80 ASP A O 1
ATOM 640 N N . LYS A 1 81 ? 9.953 -25.594 -8.492 1 96.44 81 LYS A N 1
ATOM 641 C CA . LYS A 1 81 ? 9.844 -27.016 -8.828 1 96.44 81 LYS A CA 1
ATOM 642 C C . LYS A 1 81 ? 10.383 -27.281 -10.227 1 96.44 81 LYS A C 1
ATOM 644 O O . LYS A 1 81 ? 10.188 -26.484 -11.141 1 96.44 81 LYS A O 1
ATOM 649 N N . ASP A 1 82 ? 10.93 -28.422 -10.492 1 92.94 82 ASP A N 1
ATOM 650 C CA . ASP A 1 82 ? 11.547 -28.797 -11.758 1 92.94 82 ASP A CA 1
ATOM 651 C C . ASP A 1 82 ? 10.523 -29.406 -12.711 1 92.94 82 ASP A C 1
ATOM 653 O O . ASP A 1 82 ? 10.734 -29.453 -13.922 1 92.94 82 ASP A O 1
ATOM 657 N N . ASP A 1 83 ? 9.445 -29.828 -12.266 1 95.06 83 ASP A N 1
ATOM 658 C CA . ASP A 1 83 ? 8.445 -30.516 -13.07 1 95.06 83 ASP A CA 1
ATOM 659 C C . ASP A 1 83 ? 7.383 -29.531 -13.586 1 95.06 83 ASP A C 1
ATOM 661 O O . ASP A 1 83 ? 6.184 -29.781 -13.445 1 95.06 83 ASP A O 1
ATOM 665 N N . ARG A 1 84 ? 7.777 -28.531 -14.219 1 95.94 84 ARG A N 1
ATOM 666 C CA . ARG A 1 84 ? 6.855 -27.531 -14.75 1 95.94 84 ARG A CA 1
ATOM 667 C C . ARG A 1 84 ? 5.949 -28.141 -15.82 1 95.94 84 ARG A C 1
ATOM 669 O O . ARG A 1 84 ? 6.426 -28.812 -16.734 1 95.94 84 ARG A O 1
ATOM 676 N N . GLU A 1 85 ? 4.695 -27.969 -15.734 1 98.19 85 GLU A N 1
ATOM 677 C CA . GLU A 1 85 ? 3.723 -28.5 -16.688 1 98.19 85 GLU A CA 1
ATOM 678 C C . GLU A 1 85 ? 3.031 -27.375 -17.453 1 98.19 85 GLU A C 1
ATOM 680 O O . GLU A 1 85 ? 2.436 -27.594 -18.5 1 98.19 85 GLU A O 1
ATOM 685 N N . VAL A 1 86 ? 3.074 -26.203 -16.984 1 98.12 86 VAL A N 1
ATOM 686 C CA . VAL A 1 86 ? 2.436 -25.047 -17.609 1 98.12 86 VAL A CA 1
ATOM 687 C C . VAL A 1 86 ? 3.496 -24.031 -18.016 1 98.12 86 VAL A C 1
ATOM 689 O O . VAL A 1 86 ? 4.195 -23.469 -17.172 1 98.12 86 VAL A O 1
ATOM 692 N N . ASP A 1 87 ? 3.562 -23.75 -19.297 1 96.75 87 ASP A N 1
ATOM 693 C CA . ASP A 1 87 ? 4.523 -22.781 -19.812 1 96.75 87 ASP A CA 1
ATOM 694 C C . ASP A 1 87 ? 4.152 -21.359 -19.406 1 96.75 87 ASP A C 1
ATOM 696 O O . ASP A 1 87 ? 2.969 -21.016 -19.359 1 96.75 87 ASP A O 1
ATOM 700 N N . ARG A 1 88 ? 5.133 -20.578 -19.156 1 96.69 88 ARG A N 1
ATOM 701 C CA . ARG A 1 88 ? 4.914 -19.188 -18.766 1 96.69 88 ARG A CA 1
ATOM 702 C C . ARG A 1 88 ? 4.039 -18.469 -19.797 1 96.69 88 ARG A C 1
ATOM 704 O O . ARG A 1 88 ? 3.174 -17.672 -19.422 1 96.69 88 ARG A O 1
ATOM 711 N N . ASN A 1 89 ? 4.309 -18.781 -21.031 1 97 89 ASN A N 1
ATOM 712 C CA . ASN A 1 89 ? 3.559 -18.109 -22.109 1 97 89 ASN A CA 1
ATOM 713 C C . ASN A 1 89 ? 2.068 -18.438 -22.016 1 97 89 ASN A C 1
ATOM 715 O O . ASN A 1 89 ? 1.229 -17.594 -22.344 1 97 89 ASN A O 1
ATOM 719 N N . GLU A 1 90 ? 1.772 -19.594 -21.672 1 97.44 90 GLU A N 1
ATOM 720 C CA . GLU A 1 90 ? 0.372 -19.953 -21.484 1 97.44 90 GLU A CA 1
ATOM 721 C C . GLU A 1 90 ? -0.278 -19.109 -20.406 1 97.44 90 GLU A C 1
ATOM 723 O O . GLU A 1 90 ? -1.394 -18.609 -20.578 1 97.44 90 GLU A O 1
ATOM 728 N N . GLY A 1 91 ? 0.428 -18.953 -19.328 1 97.69 91 GLY A N 1
ATOM 729 C CA . GLY A 1 91 ? -0.068 -18.109 -18.266 1 97.69 91 GLY A CA 1
ATOM 730 C C . GLY A 1 91 ? -0.253 -16.656 -18.688 1 97.69 91 GLY A C 1
ATOM 731 O O . GLY A 1 91 ? -1.271 -16.047 -18.375 1 97.69 91 GLY A O 1
ATOM 732 N N . LEU A 1 92 ? 0.739 -16.172 -19.359 1 96.81 92 LEU A N 1
ATOM 733 C CA . LEU A 1 92 ? 0.709 -14.797 -19.828 1 96.81 92 LEU A CA 1
ATOM 734 C C . LEU A 1 92 ? -0.473 -14.562 -20.766 1 96.81 92 LEU A C 1
ATOM 736 O O . LEU A 1 92 ? -1.18 -13.562 -20.641 1 96.81 92 LEU A O 1
ATOM 740 N N . LYS A 1 93 ? -0.698 -15.461 -21.688 1 97.19 93 LYS A N 1
ATOM 741 C CA . LYS A 1 93 ? -1.817 -15.367 -22.609 1 97.19 93 LYS A CA 1
ATOM 742 C C . LYS A 1 93 ? -3.15 -15.352 -21.875 1 97.19 93 LYS A C 1
ATOM 744 O O . LYS A 1 93 ? -4.039 -14.562 -22.203 1 97.19 93 LYS A O 1
ATOM 749 N N . PHE A 1 94 ? -3.275 -16.25 -20.969 1 97.06 94 PHE A N 1
ATOM 750 C CA . PHE A 1 94 ? -4.488 -16.297 -20.172 1 97.06 94 PHE A CA 1
ATOM 751 C C . PHE A 1 94 ? -4.73 -14.961 -19.469 1 97.06 94 PHE A C 1
ATOM 753 O O . PHE A 1 94 ? -5.844 -14.438 -19.484 1 97.06 94 PHE A O 1
ATOM 760 N N . ALA A 1 95 ? -3.736 -14.445 -18.797 1 97.38 95 ALA A N 1
ATOM 761 C CA . ALA A 1 95 ? -3.836 -13.18 -18.062 1 97.38 95 ALA A CA 1
ATOM 762 C C . ALA A 1 95 ? -4.238 -12.039 -19 1 97.38 95 ALA A C 1
ATOM 764 O O . ALA A 1 95 ? -5.105 -11.234 -18.656 1 97.38 95 ALA A O 1
ATOM 765 N N . ARG A 1 96 ? -3.658 -11.969 -20.156 1 95.81 96 ARG A N 1
ATOM 766 C CA . ARG A 1 96 ? -3.951 -10.922 -21.125 1 95.81 96 ARG A CA 1
ATOM 767 C C . ARG A 1 96 ? -5.395 -11.016 -21.609 1 95.81 96 ARG A C 1
ATOM 769 O O . ARG A 1 96 ? -6.094 -10 -21.688 1 95.81 96 ARG A O 1
ATOM 776 N N . LYS A 1 97 ? -5.723 -12.18 -21.891 1 95.81 97 LYS A N 1
ATOM 777 C CA . LYS A 1 97 ? -7.082 -12.414 -22.359 1 95.81 97 LYS A CA 1
ATOM 778 C C . LYS A 1 97 ? -8.109 -11.867 -21.375 1 95.81 97 LYS A C 1
ATOM 780 O O . LYS A 1 97 ? -9.172 -11.383 -21.781 1 95.81 97 LYS A O 1
ATOM 785 N N . HIS A 1 98 ? -7.816 -11.898 -20.125 1 94 98 HIS A N 1
ATOM 786 C CA . HIS A 1 98 ? -8.797 -11.555 -19.094 1 94 98 HIS A CA 1
ATOM 787 C C . HIS A 1 98 ? -8.398 -10.273 -18.359 1 94 98 HIS A C 1
ATOM 789 O O . HIS A 1 98 ? -8.891 -10.008 -17.266 1 94 98 HIS A O 1
ATOM 795 N N . SER A 1 99 ? -7.402 -9.453 -18.875 1 91.75 99 SER A N 1
ATOM 796 C CA . SER A 1 99 ? -6.965 -8.172 -18.344 1 91.75 99 SER A CA 1
ATOM 797 C C . SER A 1 99 ? -6.488 -8.305 -16.891 1 91.75 99 SER A C 1
ATOM 799 O O . SER A 1 99 ? -6.898 -7.527 -16.031 1 91.75 99 SER A O 1
ATOM 801 N N . MET A 1 100 ? -5.715 -9.312 -16.641 1 94.44 100 MET A N 1
ATOM 802 C CA . MET A 1 100 ? -5.148 -9.562 -15.32 1 94.44 100 MET A CA 1
ATOM 803 C C . MET A 1 100 ? -3.666 -9.211 -15.281 1 94.44 100 MET A C 1
ATOM 805 O O . MET A 1 100 ? -2.971 -9.336 -16.297 1 94.44 100 MET A O 1
ATOM 809 N N . LEU A 1 101 ? -3.193 -8.789 -14.094 1 94.88 101 LEU A N 1
ATOM 810 C CA . LEU A 1 101 ? -1.755 -8.805 -13.852 1 94.88 101 LEU A CA 1
ATOM 811 C C . LEU A 1 101 ? -1.226 -10.234 -13.797 1 94.88 101 LEU A C 1
ATOM 813 O O . LEU A 1 101 ? -1.961 -11.156 -13.453 1 94.88 101 LEU A O 1
ATOM 817 N N . PHE A 1 102 ? 0.106 -10.391 -14.25 1 96.75 102 PHE A N 1
ATOM 818 C CA . PHE A 1 102 ? 0.652 -11.742 -14.266 1 96.75 102 PHE A CA 1
ATOM 819 C C . PHE A 1 102 ? 2.045 -11.773 -13.648 1 96.75 102 PHE A C 1
ATOM 821 O O . PHE A 1 102 ? 2.912 -10.977 -14.023 1 96.75 102 PHE A O 1
ATOM 828 N N . ILE A 1 103 ? 2.172 -12.68 -12.664 1 96.44 103 ILE A N 1
ATOM 829 C CA . ILE A 1 103 ? 3.473 -12.898 -12.047 1 96.44 103 ILE A CA 1
ATOM 830 C C . ILE A 1 103 ? 3.705 -14.391 -11.844 1 96.44 103 ILE A C 1
ATOM 832 O O . ILE A 1 103 ? 2.789 -15.125 -11.461 1 96.44 103 ILE A O 1
ATOM 836 N N . GLU A 1 104 ? 4.918 -14.805 -12.195 1 97.06 104 GLU A N 1
ATOM 837 C CA . GLU A 1 104 ? 5.344 -16.109 -11.688 1 97.06 104 GLU A CA 1
ATOM 838 C C . GLU A 1 104 ? 6.129 -15.969 -10.391 1 97.06 104 GLU A C 1
ATOM 840 O O . GLU A 1 104 ? 6.91 -15.031 -10.227 1 97.06 104 GLU A O 1
ATOM 845 N N . ALA A 1 105 ? 5.871 -16.953 -9.508 1 95.81 105 ALA A N 1
ATOM 846 C CA . ALA A 1 105 ? 6.504 -16.812 -8.195 1 95.81 105 ALA A CA 1
ATOM 847 C C . ALA A 1 105 ? 6.785 -18.172 -7.574 1 95.81 105 ALA A C 1
ATOM 849 O O . ALA A 1 105 ? 6.277 -19.203 -8.039 1 95.81 105 ALA A O 1
ATOM 850 N N . SER A 1 106 ? 7.629 -18.141 -6.566 1 96.38 106 SER A N 1
ATOM 851 C CA . SER A 1 106 ? 7.805 -19.219 -5.605 1 96.38 106 SER A CA 1
ATOM 852 C C . SER A 1 106 ? 7.668 -18.719 -4.176 1 96.38 106 SER A C 1
ATOM 854 O O . SER A 1 106 ? 8.539 -18 -3.676 1 96.38 106 SER A O 1
ATOM 856 N N . ALA A 1 107 ? 6.57 -19.062 -3.59 1 91.69 107 ALA A N 1
ATOM 857 C CA . ALA A 1 107 ? 6.406 -18.703 -2.182 1 91.69 107 ALA A CA 1
ATOM 858 C C . ALA A 1 107 ? 7.504 -19.328 -1.327 1 91.69 107 ALA A C 1
ATOM 860 O O . ALA A 1 107 ? 7.914 -18.766 -0.314 1 91.69 107 ALA A O 1
ATOM 861 N N . LYS A 1 108 ? 7.984 -20.438 -1.724 1 93.56 108 LYS A N 1
ATOM 862 C CA . LYS A 1 108 ? 9.008 -21.172 -0.98 1 93.56 108 LYS A CA 1
ATOM 863 C C . LYS A 1 108 ? 10.328 -20.422 -0.977 1 93.56 108 LYS A C 1
ATOM 865 O O . LYS A 1 108 ? 10.961 -20.266 0.071 1 93.56 108 LYS A O 1
ATOM 870 N N . THR A 1 109 ? 10.758 -19.922 -2.121 1 92.38 109 THR A N 1
ATOM 871 C CA . THR A 1 109 ? 12.039 -19.25 -2.232 1 92.38 109 THR A CA 1
ATOM 872 C C . THR A 1 109 ? 11.867 -17.734 -2.207 1 92.38 109 THR A C 1
ATOM 874 O O . THR A 1 109 ? 12.844 -16.984 -2.242 1 92.38 109 THR A O 1
ATOM 877 N N . LYS A 1 110 ? 10.609 -17.281 -2.23 1 86.31 110 LYS A N 1
ATOM 878 C CA . LYS A 1 110 ? 10.219 -15.867 -2.176 1 86.31 110 LYS A CA 1
ATOM 879 C C . LYS A 1 110 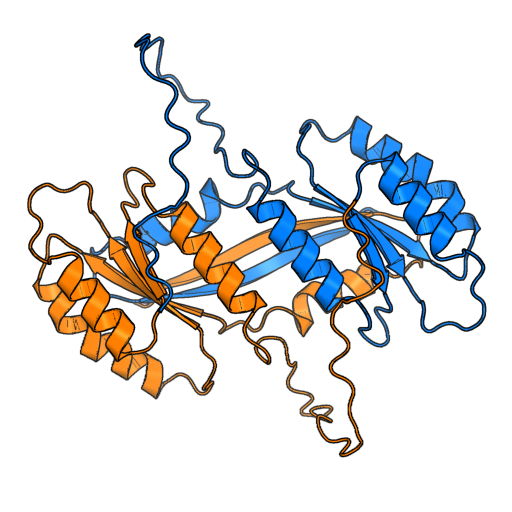? 10.445 -15.188 -3.521 1 86.31 110 LYS A C 1
ATOM 881 O O . LYS A 1 110 ? 10.25 -13.977 -3.646 1 86.31 110 LYS A O 1
ATOM 886 N N . ASP A 1 111 ? 10.734 -15.992 -4.488 1 89.25 111 ASP A N 1
ATOM 887 C CA . ASP A 1 111 ? 10.938 -15.422 -5.82 1 89.25 111 ASP A CA 1
ATOM 888 C C . ASP A 1 111 ? 9.625 -14.891 -6.387 1 89.25 111 ASP A C 1
ATOM 890 O O . ASP A 1 111 ? 8.609 -15.586 -6.379 1 89.25 111 ASP A O 1
ATOM 894 N N . GLY A 1 112 ? 9.68 -13.633 -6.805 1 88.69 112 GLY A N 1
ATOM 895 C CA . GLY A 1 112 ? 8.539 -13.055 -7.492 1 88.69 112 GLY A CA 1
ATOM 896 C C . GLY A 1 112 ? 7.465 -12.555 -6.543 1 88.69 112 GLY A C 1
ATOM 897 O O . GLY A 1 112 ? 6.539 -11.859 -6.965 1 88.69 112 GLY A O 1
ATOM 898 N N . VAL A 1 113 ? 7.477 -12.836 -5.266 1 87.31 113 VAL A N 1
ATOM 899 C CA . VAL A 1 113 ? 6.43 -12.516 -4.301 1 87.31 113 VAL A CA 1
ATOM 900 C C . VAL A 1 113 ? 6.371 -11 -4.09 1 87.31 113 VAL A C 1
ATOM 902 O O . VAL A 1 113 ? 5.297 -10.406 -4.141 1 87.31 113 VAL A O 1
ATOM 905 N N . GLN A 1 114 ? 7.504 -10.484 -3.857 1 80.56 114 GLN A N 1
ATOM 906 C CA . GLN A 1 114 ? 7.562 -9.039 -3.658 1 80.56 114 GLN A CA 1
ATOM 907 C C . GLN A 1 114 ? 7.051 -8.297 -4.887 1 80.56 114 GLN A C 1
ATOM 909 O O . GLN A 1 114 ? 6.285 -7.336 -4.766 1 80.56 114 GLN A O 1
ATOM 914 N N . CYS A 1 115 ? 7.465 -8.742 -5.98 1 82.44 115 CYS A N 1
ATOM 915 C CA . CYS A 1 115 ? 7.008 -8.141 -7.227 1 82.44 115 CYS A CA 1
ATOM 916 C C . CYS A 1 115 ? 5.492 -8.234 -7.355 1 82.44 115 CYS A C 1
ATOM 918 O O . CYS A 1 115 ? 4.84 -7.266 -7.75 1 82.44 115 CYS A O 1
ATOM 920 N N . ALA A 1 116 ? 4.969 -9.344 -7.062 1 88.06 116 ALA A N 1
ATOM 921 C CA . ALA A 1 116 ? 3.523 -9.547 -7.137 1 88.06 116 ALA A CA 1
ATOM 922 C C . ALA A 1 116 ? 2.783 -8.539 -6.254 1 88.06 116 ALA A C 1
ATOM 924 O O . ALA A 1 116 ? 1.828 -7.902 -6.703 1 88.06 116 ALA A O 1
ATOM 925 N N . PHE A 1 117 ? 3.279 -8.352 -5.125 1 82.62 117 PHE A N 1
ATOM 926 C CA . PHE A 1 117 ? 2.646 -7.441 -4.176 1 82.62 117 PHE A CA 1
ATOM 927 C C . PHE A 1 117 ? 2.76 -5.996 -4.648 1 82.62 117 PHE A C 1
ATOM 929 O O . PHE A 1 117 ? 1.778 -5.25 -4.625 1 82.62 117 PHE A O 1
ATOM 936 N N . GLU A 1 118 ? 3.898 -5.672 -4.984 1 78.69 118 GLU A N 1
ATOM 937 C CA . GLU A 1 118 ? 4.137 -4.305 -5.426 1 78.69 118 GLU A CA 1
ATOM 938 C C . GLU A 1 118 ? 3.268 -3.953 -6.629 1 78.69 118 GLU A C 1
ATOM 940 O O . GLU A 1 118 ? 2.666 -2.877 -6.676 1 78.69 118 GLU A O 1
ATOM 945 N N . GLU A 1 119 ? 3.219 -4.844 -7.559 1 83.38 119 GLU A N 1
ATOM 946 C CA . GLU A 1 119 ? 2.398 -4.605 -8.742 1 83.38 119 GLU A CA 1
ATOM 947 C C . GLU A 1 119 ? 0.919 -4.504 -8.383 1 83.38 119 GLU A C 1
ATOM 949 O O . GLU A 1 119 ? 0.195 -3.676 -8.93 1 83.38 119 GLU A O 1
ATOM 954 N N . LEU A 1 120 ? 0.575 -5.301 -7.492 1 84.25 120 LEU A N 1
ATOM 955 C CA . LEU A 1 120 ? -0.817 -5.293 -7.055 1 84.25 120 LEU A CA 1
ATOM 956 C C . LEU A 1 120 ? -1.172 -3.961 -6.398 1 84.25 120 LEU A C 1
ATOM 958 O O . LEU A 1 120 ? -2.172 -3.334 -6.758 1 84.25 120 LEU A O 1
ATOM 962 N N . VAL A 1 121 ? -0.356 -3.531 -5.465 1 78.12 121 VAL A N 1
ATOM 963 C CA . VAL A 1 121 ? -0.6 -2.291 -4.738 1 78.12 121 VAL A CA 1
ATOM 964 C C . VAL A 1 121 ? -0.555 -1.108 -5.703 1 78.12 121 VAL A C 1
ATOM 966 O O . VAL A 1 121 ? -1.378 -0.194 -5.613 1 78.12 121 VAL A O 1
ATOM 969 N N . GLU A 1 122 ? 0.373 -1.151 -6.57 1 78.94 122 GLU A N 1
ATOM 970 C CA . GLU A 1 122 ? 0.486 -0.087 -7.562 1 78.94 122 GLU A CA 1
ATOM 971 C C . GLU A 1 122 ? -0.775 0.007 -8.414 1 78.94 122 GLU A C 1
ATOM 973 O O . GLU A 1 122 ? -1.286 1.102 -8.664 1 78.94 122 GLU A O 1
ATOM 978 N N . LYS A 1 123 ? -1.216 -1.087 -8.805 1 82.75 123 LYS A N 1
ATOM 979 C CA . LYS A 1 123 ? -2.412 -1.101 -9.641 1 82.75 123 LYS A CA 1
ATOM 980 C C . LYS A 1 123 ? -3.635 -0.622 -8.859 1 82.75 123 LYS A C 1
ATOM 982 O O . LYS A 1 123 ? -4.484 0.088 -9.406 1 82.75 123 LYS A O 1
ATOM 987 N N . ILE A 1 124 ? -3.715 -1.014 -7.664 1 77.5 124 ILE A N 1
ATOM 988 C CA . ILE A 1 124 ? -4.801 -0.564 -6.797 1 77.5 124 ILE A CA 1
ATOM 989 C C . ILE A 1 124 ? -4.773 0.958 -6.684 1 77.5 124 ILE A C 1
ATOM 991 O O . ILE A 1 124 ? -5.816 1.611 -6.781 1 77.5 124 ILE A O 1
ATOM 995 N N . LEU A 1 125 ? -3.594 1.501 -6.527 1 72.5 125 LEU A N 1
ATOM 996 C CA . LEU A 1 125 ? -3.428 2.941 -6.367 1 72.5 125 LEU A CA 1
ATOM 997 C C . LEU A 1 125 ? -3.762 3.676 -7.66 1 72.5 125 LEU A C 1
ATOM 999 O O . LEU A 1 125 ? -4.203 4.828 -7.629 1 72.5 125 LEU A O 1
ATOM 1003 N N . GLN A 1 126 ? -3.561 3.021 -8.719 1 74.38 126 GLN A N 1
ATOM 1004 C CA . GLN A 1 126 ? -3.805 3.623 -10.023 1 74.38 126 GLN A CA 1
ATOM 1005 C C . GLN A 1 126 ? -5.277 3.521 -10.414 1 74.38 126 GLN A C 1
ATOM 1007 O O . GLN A 1 126 ? -5.719 4.16 -11.367 1 74.38 126 GLN A O 1
ATOM 1012 N N . THR A 1 127 ? -5.906 2.625 -9.891 1 68.44 127 THR A N 1
ATOM 1013 C CA . THR A 1 127 ? -7.301 2.391 -10.258 1 68.44 127 THR A CA 1
ATOM 1014 C C . THR A 1 127 ? -8.227 3.361 -9.531 1 68.44 127 THR A C 1
ATOM 1016 O O . THR A 1 127 ? -8.383 3.277 -8.312 1 68.44 127 THR A O 1
ATOM 1019 N N . PRO A 1 128 ? -8.758 4.328 -10.422 1 57.25 128 PRO A N 1
A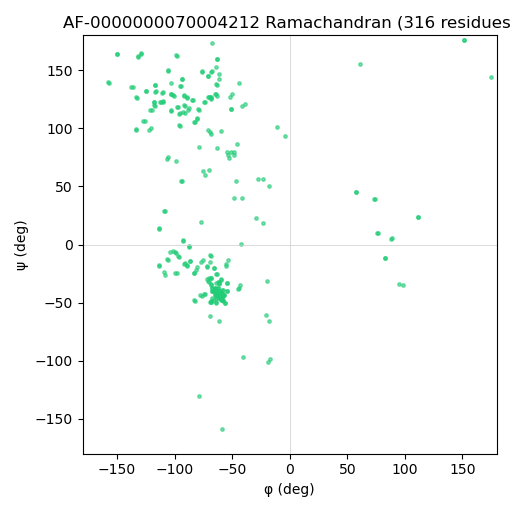TOM 1020 C CA . PRO A 1 128 ? -9.688 5.312 -9.859 1 57.25 128 PRO A CA 1
ATOM 1021 C C . PRO A 1 128 ? -10.945 4.676 -9.281 1 57.25 128 PRO A C 1
ATOM 1023 O O . PRO A 1 128 ? -11.359 3.602 -9.727 1 57.25 128 PRO A O 1
ATOM 1026 N N . GLY A 1 129 ? -11.547 5.168 -8.25 1 55.12 129 GLY A N 1
ATOM 1027 C CA . GLY A 1 129 ? -12.812 4.703 -7.695 1 55.12 129 GLY A CA 1
ATOM 1028 C C . GLY A 1 129 ? -12.641 3.719 -6.555 1 55.12 129 GLY A C 1
ATOM 1029 O O . GLY A 1 129 ? -13.562 3.496 -5.77 1 55.12 129 GLY A O 1
ATOM 1030 N N . LEU A 1 130 ? -11.523 2.973 -6.84 1 54.38 130 LEU A N 1
ATOM 1031 C CA . LEU A 1 130 ? -11.352 2.035 -5.734 1 54.38 130 LEU A CA 1
ATOM 1032 C C . LEU A 1 130 ? -11.273 2.773 -4.402 1 54.38 130 LEU A C 1
ATOM 1034 O O . LEU A 1 130 ? -11.609 2.213 -3.355 1 54.38 130 LEU A O 1
ATOM 1038 N N . TRP A 1 131 ? -11.039 3.975 -4.633 1 50.03 131 TRP A N 1
ATOM 1039 C CA . TRP A 1 131 ? -10.93 4.809 -3.441 1 50.03 131 TRP A CA 1
ATOM 1040 C C . TRP A 1 131 ? -12.188 5.648 -3.25 1 50.03 131 TRP A C 1
ATOM 1042 O O . TRP A 1 131 ? -12.297 6.406 -2.285 1 50.03 131 TRP A O 1
ATOM 1052 N N . GLU A 1 132 ? -13.172 5.676 -4.18 1 45.31 132 GLU A N 1
ATOM 1053 C CA . GLU A 1 132 ? -14.391 6.469 -4.012 1 45.31 132 GLU A CA 1
ATOM 1054 C C . GLU A 1 132 ? -15.273 5.898 -2.904 1 45.31 132 GLU A C 1
ATOM 1056 O O . GLU A 1 132 ? -15.547 4.699 -2.879 1 45.31 132 GLU A O 1
ATOM 1061 N N . SER A 1 133 ? -15.18 6.434 -1.731 1 39.03 133 SER A N 1
ATOM 1062 C CA . SER A 1 133 ? -16.172 6.23 -0.683 1 39.03 133 SER A CA 1
ATOM 1063 C C . SER A 1 133 ? -17.578 6.227 -1.256 1 39.03 133 SER A C 1
ATOM 1065 O O . SER A 1 133 ? -17.906 7.043 -2.121 1 39.03 133 SER A O 1
ATOM 1067 N N . ASP A 1 134 ? -18.422 5.246 -1.159 1 35.34 134 ASP A N 1
ATOM 1068 C CA . ASP A 1 134 ? -19.875 5.344 -1.207 1 35.34 134 ASP A CA 1
ATOM 1069 C C . ASP A 1 134 ? -20.375 6.438 -0.273 1 35.34 134 ASP A C 1
ATOM 1071 O O . ASP A 1 134 ? -20.344 6.289 0.95 1 35.34 134 ASP A O 1
ATOM 1075 N N . ASN A 1 135 ? -20.438 7.793 -0.403 1 32.28 135 ASN A N 1
ATOM 1076 C CA . ASN A 1 135 ? -21.5 8.68 0.066 1 32.28 135 ASN A CA 1
ATOM 1077 C C . ASN A 1 135 ? -22.891 8.086 -0.187 1 32.28 135 ASN A C 1
ATOM 1079 O O . ASN A 1 135 ? -23.641 8.602 -1.009 1 32.28 135 ASN A O 1
ATOM 1083 N N . THR A 1 136 ? -23.359 7.051 -0.114 1 30.83 136 THR A N 1
ATOM 1084 C CA . THR A 1 136 ? -24.781 6.895 0.17 1 30.83 136 THR A CA 1
ATOM 1085 C C . THR A 1 136 ? -25.094 7.281 1.612 1 30.83 136 THR A C 1
ATOM 1087 O O . THR A 1 136 ? -24.938 6.473 2.527 1 30.83 136 THR A O 1
ATOM 1090 N N . GLY A 1 137 ? -25.078 8.367 2.459 1 27.44 137 GLY A N 1
ATOM 1091 C CA . GLY A 1 137 ? -26.328 9.023 2.787 1 27.44 137 GLY A CA 1
ATOM 1092 C C . GLY A 1 137 ? -27.062 9.547 1.568 1 27.44 137 GLY A C 1
ATOM 1093 O O . GLY A 1 137 ? -26.547 9.5 0.453 1 27.44 137 GLY A O 1
ATOM 1094 N N . GLN A 1 138 ? -28.281 10.852 1.845 1 26.3 138 GLN A N 1
ATOM 1095 C CA . GLN A 1 138 ? -29 12.086 1.576 1 26.3 138 GLN A CA 1
ATOM 1096 C C . GLN A 1 138 ? -28.062 13.188 1.101 1 26.3 138 GLN A C 1
ATOM 1098 O O . GLN A 1 138 ? -28.328 14.375 1.301 1 26.3 138 GLN A O 1
ATOM 1103 N N . ARG A 1 139 ? -27.422 14.016 1.026 1 27.77 139 ARG A N 1
ATOM 1104 C CA . ARG A 1 139 ? -27.781 15 0.017 1 27.77 139 ARG A CA 1
ATOM 1105 C C . ARG A 1 139 ? -28.172 14.328 -1.293 1 27.77 139 ARG A C 1
ATOM 1107 O O . ARG A 1 139 ? -27.562 13.344 -1.698 1 27.77 139 ARG A O 1
ATOM 1114 N N . LEU A 1 140 ? -29.328 14.891 -2.023 1 25.31 140 LEU A N 1
ATOM 1115 C CA . LEU A 1 140 ? -30.156 15.883 -2.709 1 25.31 140 LEU A CA 1
ATOM 1116 C C . LEU A 1 140 ? -29.438 16.422 -3.941 1 25.31 140 LEU A C 1
ATOM 1118 O O . LEU A 1 140 ? -28.203 16.375 -4.023 1 25.31 140 LEU A O 1
ATOM 1122 N N . GLN A 1 141 ? -30.094 16.922 -4.926 1 24.19 141 GLN A N 1
ATOM 1123 C CA . GLN A 1 141 ? -29.812 17.438 -6.266 1 24.19 141 GLN A CA 1
ATOM 1124 C C . GLN A 1 141 ? -28.562 18.312 -6.277 1 24.19 141 GLN A C 1
ATOM 1126 O O . GLN A 1 141 ? -28.422 19.172 -7.145 1 24.19 141 GLN A O 1
ATOM 1131 N N . LEU A 1 142 ? -27.719 18.688 -5.41 1 22.95 142 LEU A N 1
ATOM 1132 C CA . LEU A 1 142 ? -27.312 20.016 -5.855 1 22.95 142 LEU A CA 1
ATOM 1133 C C . LEU A 1 142 ? -26.703 19.953 -7.25 1 22.95 142 LEU A C 1
ATOM 1135 O O . LEU A 1 142 ? -25.797 19.172 -7.504 1 22.95 142 LEU A O 1
ATOM 1139 N N . GLY A 1 143 ? -27.359 20.219 -8.375 1 22.95 143 GLY A N 1
ATOM 1140 C CA . GLY A 1 143 ? -27.344 20.531 -9.797 1 22.95 143 GLY A CA 1
ATOM 1141 C C . GLY A 1 143 ? -26 21.078 -10.266 1 22.95 143 GLY A C 1
ATOM 1142 O O . GLY A 1 143 ? -25.828 21.359 -11.453 1 22.95 143 GLY A O 1
ATOM 1143 N N . GLU A 1 144 ? -25.031 21.875 -9.539 1 22.73 144 GLU A N 1
ATOM 1144 C CA . GLU A 1 144 ? -24.531 22.734 -10.602 1 22.73 144 GLU A CA 1
ATOM 1145 C C . GLU A 1 144 ? -23.812 21.922 -11.68 1 22.73 144 GLU A C 1
ATOM 1147 O O . GLU A 1 144 ? -23.234 20.875 -11.391 1 22.73 144 GLU A O 1
ATOM 1152 N N . GLN A 1 145 ? -23.656 22.219 -13.039 1 21.28 145 GLN A N 1
ATOM 1153 C CA . GLN A 1 145 ? -23.172 22.375 -14.414 1 21.28 145 GLN A CA 1
ATOM 1154 C C . GLN A 1 145 ? -21.656 22.219 -14.492 1 21.28 145 GLN A C 1
ATOM 1156 O O . GLN A 1 145 ? -21.125 21.844 -15.539 1 21.28 145 GLN A O 1
ATOM 1161 N N . GLN A 1 146 ? -20.641 23.031 -13.945 1 23.45 146 GLN A N 1
ATOM 1162 C CA . GLN A 1 146 ? -19.812 23.516 -15.047 1 23.45 146 GLN A CA 1
ATOM 1163 C C . GLN A 1 146 ? -18.828 22.438 -15.5 1 23.45 146 GLN A C 1
ATOM 1165 O O . GLN A 1 146 ? -18.797 21.328 -14.945 1 23.45 146 GLN A O 1
ATOM 1170 N N . GLN A 1 147 ? -17.266 22.75 -15.672 1 22.77 147 GLN A N 1
ATOM 1171 C CA . GLN A 1 147 ? -16.094 22.766 -16.531 1 22.77 147 GLN A CA 1
ATOM 1172 C C . GLN A 1 147 ? -15.164 21.594 -16.219 1 22.77 147 GLN A C 1
ATOM 1174 O O . GLN A 1 147 ? -15 21.203 -15.062 1 22.77 147 GLN A O 1
ATOM 1179 N N . GLY A 1 148 ? -14.383 20.688 -17.219 1 26.23 148 GLY A N 1
ATOM 1180 C CA . GLY A 1 148 ? -13.586 19.578 -17.734 1 26.23 148 GLY A CA 1
ATOM 1181 C C . GLY A 1 148 ? -12.289 19.375 -16.984 1 26.23 148 GLY A C 1
ATOM 1182 O O . GLY A 1 148 ? -11.438 18.594 -17.391 1 26.23 148 GLY A O 1
ATOM 1183 N N . GLY A 1 149 ? -11.617 20.188 -16.078 1 26.75 149 GLY A N 1
ATOM 1184 C CA . GLY A 1 149 ? -10.172 20.219 -15.883 1 26.75 149 GLY A CA 1
ATOM 1185 C C . GLY A 1 149 ? -9.664 19.078 -15.039 1 26.75 149 GLY A C 1
ATOM 1186 O O . GLY A 1 149 ? -10.094 18.891 -13.898 1 26.75 149 GLY A O 1
ATOM 1187 N N . GLY A 1 150 ? -9.32 17.734 -15.414 1 30.66 150 GLY A N 1
ATOM 1188 C CA . GLY A 1 150 ? -8.555 16.578 -14.984 1 30.66 150 GLY A CA 1
ATOM 1189 C C . GLY A 1 150 ? -7.355 16.938 -14.117 1 30.66 150 GLY A C 1
ATOM 1190 O O . GLY A 1 150 ? -6.316 17.359 -14.633 1 30.66 150 GLY A O 1
ATOM 1191 N N . ARG A 1 151 ? -7.305 17.594 -13.039 1 28.77 151 ARG A N 1
ATOM 1192 C CA . ARG A 1 151 ? -6.145 18.156 -12.359 1 28.77 151 ARG A CA 1
ATOM 1193 C C . ARG A 1 151 ? -5.184 17.062 -11.906 1 28.77 151 ARG A C 1
ATOM 1195 O O . ARG A 1 151 ? -5.543 16.203 -11.086 1 28.77 151 ARG A O 1
ATOM 1202 N N . ALA A 1 152 ? -4.172 16.391 -12.641 1 30.44 152 ALA A N 1
ATOM 1203 C CA . ALA A 1 152 ? -2.85 15.812 -12.406 1 30.44 152 ALA A CA 1
ATOM 1204 C C . ALA A 1 152 ? -2.314 16.203 -11.031 1 30.44 152 ALA A C 1
ATOM 1206 O O . ALA A 1 152 ? -2.459 17.359 -10.609 1 30.44 152 ALA A O 1
ATOM 1207 N N . CYS A 1 153 ? -2.41 15.242 -10.016 1 36.16 153 CYS A N 1
ATOM 1208 C CA . CYS A 1 153 ? -1.607 15.57 -8.844 1 36.16 153 CYS A CA 1
ATOM 1209 C C . CYS A 1 153 ? -0.384 16.391 -9.234 1 36.16 153 CYS A C 1
ATOM 1211 O O . CYS A 1 153 ? 0.676 15.836 -9.523 1 36.16 153 CYS A O 1
ATOM 1213 N N . GLY A 1 154 ? -0.224 17.125 -10.305 1 32.09 154 GLY A N 1
ATOM 1214 C CA . GLY A 1 154 ? 0.762 18.078 -10.781 1 32.09 154 GLY A CA 1
ATOM 1215 C C . GLY A 1 154 ? 1.634 18.641 -9.68 1 32.09 154 GLY A C 1
ATOM 1216 O O . GLY A 1 154 ? 2.863 18.609 -9.773 1 32.09 154 GLY A O 1
ATOM 1217 N N . GLY A 1 155 ? 1.457 19.828 -9.141 1 33.5 155 GLY A N 1
ATOM 1218 C CA . GLY A 1 155 ? 2.293 20.875 -8.555 1 33.5 155 GLY A CA 1
ATOM 1219 C C . GLY A 1 155 ? 2.908 20.469 -7.234 1 33.5 155 GLY A C 1
ATOM 1220 O O . GLY A 1 155 ? 4.066 20.781 -6.957 1 33.5 155 GLY A O 1
ATOM 1221 N N . TYR A 1 156 ? 2.15 20.172 -6.191 1 33.91 156 TYR A N 1
ATOM 1222 C CA . TYR A 1 156 ? 2.617 20.391 -4.828 1 33.91 156 TYR A CA 1
ATOM 1223 C C . TYR A 1 156 ? 3.539 19.266 -4.375 1 33.91 156 TYR A C 1
ATOM 1225 O O . TYR A 1 156 ? 3.914 19.203 -3.203 1 33.91 156 TYR A O 1
ATOM 1233 N N . CYS A 1 157 ? 3.568 18.156 -4.926 1 37.97 157 CYS A N 1
ATOM 1234 C CA . CYS A 1 157 ? 4.445 17.078 -4.492 1 37.97 157 CYS A CA 1
ATOM 1235 C C . CYS A 1 157 ? 5.883 17.328 -4.93 1 37.97 157 CYS A C 1
ATOM 1237 O O . CYS A 1 157 ? 6.203 17.25 -6.117 1 37.97 157 CYS A O 1
ATOM 1239 N N . SER A 1 158 ? 6.48 18.344 -4.457 1 31.11 158 SER A N 1
ATOM 1240 C CA . SER A 1 158 ? 7.852 18.609 -4.875 1 31.11 158 SER A CA 1
ATOM 1241 C C . SER A 1 158 ? 8.75 17.406 -4.641 1 31.11 158 SER A C 1
ATOM 1243 O O . SER A 1 158 ? 8.867 16.922 -3.514 1 31.11 158 SER A O 1
ATOM 1245 N N . ILE A 1 159 ? 8.727 16.422 -5.477 1 32.34 159 ILE A N 1
ATOM 1246 C CA . ILE A 1 159 ? 9.883 15.539 -5.465 1 32.34 159 ILE A CA 1
ATOM 1247 C C . ILE A 1 159 ? 11.164 16.359 -5.602 1 32.34 159 ILE A C 1
ATOM 1249 O O . ILE A 1 159 ? 11.281 17.188 -6.516 1 32.34 159 ILE A O 1
ATOM 1253 N N . PRO A 1 160 ? 12.188 16.156 -4.621 1 31.61 160 PRO A N 1
ATOM 1254 C CA . PRO A 1 160 ? 13.414 16.859 -5.008 1 31.61 160 PRO A CA 1
ATOM 1255 C C . PRO A 1 160 ? 13.859 16.531 -6.434 1 31.61 160 PRO A C 1
ATOM 1257 O O . PRO A 1 160 ? 13.523 15.461 -6.957 1 31.61 160 PRO A O 1
ATOM 1260 N N . MET B 1 1 ? -0.187 11.711 22.359 1 47.47 1 MET B N 1
ATOM 1261 C CA . MET B 1 1 ? -0.06 10.273 22.172 1 47.47 1 MET B CA 1
ATOM 1262 C C . MET B 1 1 ? 0.004 9.914 20.688 1 47.47 1 MET B C 1
ATOM 1264 O O . MET B 1 1 ? -0.784 10.422 19.891 1 47.47 1 MET B O 1
ATOM 1268 N N . ASP B 1 2 ? 1.195 9.523 20.281 1 59.97 2 ASP B N 1
ATOM 1269 C CA . ASP B 1 2 ? 1.442 9.055 18.922 1 59.97 2 ASP B CA 1
ATOM 1270 C C . ASP B 1 2 ? 0.437 7.98 18.516 1 59.97 2 ASP B C 1
ATOM 1272 O O . ASP B 1 2 ? -0.038 7.219 19.359 1 59.97 2 ASP B O 1
ATOM 1276 N N . GLU B 1 3 ? -0.327 8.352 17.5 1 62.41 3 GLU B N 1
ATOM 1277 C CA . GLU B 1 3 ? -1.327 7.398 17.016 1 62.41 3 GLU B CA 1
ATOM 1278 C C . GLU B 1 3 ? -0.739 6.465 15.961 1 62.41 3 GLU B C 1
ATOM 1280 O O . GLU B 1 3 ? 0.03 6.895 15.102 1 62.41 3 GLU B O 1
ATOM 1285 N N . ASP B 1 4 ? -0.718 5.145 16.281 1 60.81 4 ASP B N 1
ATOM 1286 C CA . ASP B 1 4 ? -0.382 4.141 15.273 1 60.81 4 ASP B CA 1
ATOM 1287 C C . ASP B 1 4 ? -1.582 3.836 14.383 1 60.81 4 ASP B C 1
ATOM 1289 O O . ASP B 1 4 ? -2.711 3.73 14.859 1 60.81 4 ASP B O 1
ATOM 1293 N N . VAL B 1 5 ? -1.417 4.141 13.117 1 57.75 5 VAL B N 1
ATOM 1294 C CA . VAL B 1 5 ? -2.457 3.797 12.156 1 57.75 5 VAL B CA 1
ATOM 1295 C C . VAL B 1 5 ? -2.168 2.428 11.547 1 57.75 5 VAL B C 1
ATOM 1297 O O . VAL B 1 5 ? -1.056 2.174 11.078 1 57.75 5 VAL B O 1
ATOM 1300 N N . LEU B 1 6 ? -3.104 1.479 11.898 1 55.84 6 LEU B N 1
ATOM 1301 C CA . LEU B 1 6 ? -3.086 0.201 11.195 1 55.84 6 LEU B CA 1
ATOM 1302 C C . LEU B 1 6 ? -4.094 0.196 10.055 1 55.84 6 LEU B C 1
ATOM 1304 O O . LEU B 1 6 ? -5.258 0.562 10.242 1 55.84 6 LEU B O 1
ATOM 1308 N N . THR B 1 7 ? -3.553 0.347 8.875 1 57.44 7 THR B N 1
ATOM 1309 C CA . THR B 1 7 ? -4.477 0.174 7.762 1 57.44 7 THR B CA 1
ATOM 1310 C C . THR B 1 7 ? -4.41 -1.251 7.223 1 57.44 7 THR B C 1
ATOM 1312 O O . THR B 1 7 ? -3.346 -1.874 7.23 1 57.44 7 THR B O 1
ATOM 1315 N N . THR B 1 8 ? -5.691 -1.719 6.984 1 60.12 8 THR B N 1
ATOM 1316 C CA . THR B 1 8 ? -5.836 -3.088 6.504 1 60.12 8 THR B CA 1
ATOM 1317 C C . THR B 1 8 ? -6.125 -3.105 5.004 1 60.12 8 THR B C 1
ATOM 1319 O O . THR B 1 8 ? -6.918 -2.303 4.512 1 60.12 8 THR B O 1
ATOM 1322 N N . LEU B 1 9 ? -5.176 -3.648 4.363 1 63.34 9 LEU B N 1
ATOM 1323 C CA . LEU B 1 9 ? -5.441 -3.99 2.969 1 63.34 9 LEU B CA 1
ATOM 1324 C C . LEU B 1 9 ? -5.973 -5.414 2.85 1 63.34 9 LEU B C 1
ATOM 1326 O O . LEU B 1 9 ? -5.34 -6.359 3.32 1 63.34 9 LEU B O 1
ATOM 1330 N N . LYS B 1 10 ? -7.293 -5.578 2.289 1 66.06 10 LYS B N 1
ATOM 1331 C CA . LYS B 1 10 ? -7.887 -6.902 2.125 1 66.06 10 LYS B CA 1
ATOM 1332 C C . LYS B 1 10 ? -7.656 -7.438 0.715 1 66.06 10 LYS B C 1
ATOM 1334 O O . LYS B 1 10 ? -8.055 -6.809 -0.266 1 66.06 10 LYS B O 1
ATOM 1339 N N . LEU B 1 11 ? -6.91 -8.414 0.661 1 74.12 11 LEU B N 1
ATOM 1340 C CA . LEU B 1 11 ? -6.605 -9.078 -0.602 1 74.12 11 LEU B CA 1
ATOM 1341 C C . LEU B 1 11 ? -7.258 -10.453 -0.66 1 74.12 11 LEU B C 1
ATOM 1343 O O . LEU B 1 11 ? -7.164 -11.227 0.296 1 74.12 11 LEU B O 1
ATOM 1347 N N . LEU B 1 12 ? -8.109 -10.711 -1.691 1 80.81 12 LEU B N 1
ATOM 1348 C CA . LEU B 1 12 ? -8.695 -12.031 -1.912 1 80.81 12 LEU B CA 1
ATOM 1349 C C . LEU B 1 12 ? -7.742 -12.922 -2.703 1 80.81 12 LEU B C 1
ATOM 1351 O O . LEU B 1 12 ? -7.203 -12.5 -3.729 1 80.81 12 LEU B O 1
ATOM 1355 N N . ILE B 1 13 ? -7.426 -14.102 -2.117 1 87.56 13 ILE B N 1
ATOM 1356 C CA . ILE B 1 13 ? -6.609 -15.086 -2.822 1 87.56 13 ILE B CA 1
ATOM 1357 C C . ILE B 1 13 ? -7.41 -16.375 -3.02 1 87.56 13 ILE B C 1
ATOM 1359 O O . ILE B 1 13 ? -7.934 -16.938 -2.059 1 87.56 13 ILE B O 1
ATOM 1363 N N . ILE B 1 14 ? -7.527 -16.75 -4.336 1 89.94 14 ILE B N 1
ATOM 1364 C CA . ILE B 1 14 ? -8.32 -17.938 -4.641 1 89.94 14 ILE B CA 1
ATOM 1365 C C . ILE B 1 14 ? -7.543 -18.844 -5.586 1 89.94 14 ILE B C 1
ATOM 1367 O O . ILE B 1 14 ? -6.566 -18.422 -6.203 1 89.94 14 ILE B O 1
ATOM 1371 N N . GLY B 1 15 ? -7.961 -20.109 -5.648 1 93.12 15 GLY B N 1
ATOM 1372 C CA . GLY B 1 15 ? -7.332 -21.141 -6.453 1 93.12 15 GLY B CA 1
ATOM 1373 C C . GLY B 1 15 ? -7.504 -22.531 -5.871 1 93.12 15 GLY B C 1
ATOM 1374 O O . GLY B 1 15 ? -8.031 -22.688 -4.77 1 93.12 15 GLY B O 1
ATOM 1375 N N . GLU B 1 16 ? -6.98 -23.516 -6.68 1 94.19 16 GLU B N 1
ATOM 1376 C CA . GLU B 1 16 ? -7.098 -24.906 -6.266 1 94.19 16 GLU B CA 1
ATOM 1377 C C . GLU B 1 16 ? -6.332 -25.156 -4.973 1 94.19 16 GLU B C 1
ATOM 1379 O O . GLU B 1 16 ? -5.438 -24.391 -4.609 1 94.19 16 GLU B O 1
ATOM 1384 N N . SER B 1 17 ? -6.699 -26.219 -4.301 1 90.94 17 SER B N 1
ATOM 1385 C CA . SER B 1 17 ? -5.98 -26.656 -3.107 1 90.94 17 SER B CA 1
ATOM 1386 C C . SER B 1 17 ? -4.543 -27.047 -3.441 1 90.94 17 SER B C 1
ATOM 1388 O O . SER B 1 17 ? -4.289 -27.688 -4.473 1 90.94 17 SER B O 1
ATOM 1390 N N . GLY B 1 18 ? -3.617 -26.625 -2.578 1 94.25 18 GLY B N 1
ATOM 1391 C CA . GLY B 1 18 ? -2.244 -27.094 -2.691 1 94.25 18 GLY B CA 1
ATOM 1392 C C . GLY B 1 18 ? -1.4 -26.234 -3.615 1 94.25 18 GLY B C 1
ATOM 1393 O O . GLY B 1 18 ? -0.228 -26.531 -3.852 1 94.25 18 GLY B O 1
ATOM 1394 N N . VAL B 1 19 ? -2.01 -25.125 -4.098 1 96.25 19 VAL B N 1
ATOM 1395 C CA . VAL B 1 19 ? -1.261 -24.359 -5.086 1 96.25 19 VAL B CA 1
ATOM 1396 C C . VAL B 1 19 ? -0.338 -23.359 -4.379 1 96.25 19 VAL B C 1
ATOM 1398 O O . VAL B 1 19 ? 0.554 -22.781 -5.004 1 96.25 19 VAL B O 1
ATOM 1401 N N . GLY B 1 20 ? -0.515 -23.078 -3.023 1 93.94 20 GLY B N 1
ATOM 1402 C CA . GLY B 1 20 ? 0.387 -22.234 -2.268 1 93.94 20 GLY B CA 1
ATOM 1403 C C . GLY B 1 20 ? -0.244 -20.906 -1.856 1 93.94 20 GLY B C 1
ATOM 1404 O O . GLY B 1 20 ? 0.459 -19.922 -1.618 1 93.94 20 GLY B O 1
ATOM 1405 N N . LYS B 1 21 ? -1.631 -20.875 -1.777 1 90.81 21 LYS B N 1
ATOM 1406 C CA . LYS B 1 21 ? -2.344 -19.656 -1.402 1 90.81 21 LYS B CA 1
ATOM 1407 C C . LYS B 1 21 ? -1.896 -19.156 -0.032 1 90.81 21 LYS B C 1
ATOM 1409 O O . LYS B 1 21 ? -1.566 -17.984 0.129 1 90.81 21 LYS B O 1
ATOM 1414 N N . SER B 1 22 ? -1.872 -20.078 0.882 1 84.56 22 SER B N 1
ATOM 1415 C CA . SER B 1 22 ? -1.531 -19.703 2.25 1 84.56 22 SER B CA 1
ATOM 1416 C C . SER B 1 22 ? -0.075 -19.266 2.355 1 84.56 22 SER B C 1
ATOM 1418 O O . SER B 1 22 ? 0.242 -18.312 3.076 1 84.56 22 SER B O 1
ATOM 1420 N N . SER B 1 23 ? 0.791 -20.016 1.614 1 88.06 23 SER B N 1
ATOM 1421 C CA . SER B 1 23 ? 2.205 -19.656 1.646 1 88.06 23 SER B CA 1
ATOM 1422 C C . SER B 1 23 ? 2.438 -18.281 1.026 1 88.06 23 SER B C 1
ATOM 1424 O O . SER B 1 23 ? 3.25 -17.5 1.523 1 88.06 23 SER B O 1
ATOM 1426 N N . LEU B 1 24 ? 1.701 -17.938 -0.047 1 87.62 24 LEU B N 1
ATOM 1427 C CA . LEU B 1 24 ? 1.796 -16.625 -0.667 1 87.62 24 LEU B CA 1
ATOM 1428 C C . LEU B 1 24 ? 1.315 -15.531 0.289 1 87.62 24 LEU B C 1
ATOM 1430 O O . LEU B 1 24 ? 1.953 -14.484 0.416 1 87.62 24 LEU B O 1
ATOM 1434 N N . LEU B 1 25 ? 0.202 -15.844 0.95 1 81.56 25 LEU B N 1
ATOM 1435 C CA . LEU B 1 25 ? -0.354 -14.906 1.921 1 81.56 25 LEU B CA 1
ATOM 1436 C C . LEU B 1 25 ? 0.646 -14.617 3.037 1 81.56 25 LEU B C 1
ATOM 1438 O O . LEU B 1 25 ? 0.867 -13.461 3.396 1 81.56 25 LEU B O 1
ATOM 1442 N N . LEU B 1 26 ? 1.213 -15.609 3.527 1 80 26 LEU B N 1
ATOM 1443 C CA . LEU B 1 26 ? 2.207 -15.477 4.59 1 80 26 LEU B CA 1
ATOM 1444 C C . LEU B 1 26 ? 3.371 -14.602 4.137 1 80 26 LEU B C 1
ATOM 1446 O O . LEU B 1 26 ? 3.838 -13.75 4.895 1 80 26 LEU B O 1
ATOM 1450 N N . ARG B 1 27 ? 3.852 -14.766 2.902 1 80.19 27 ARG B N 1
ATOM 1451 C CA . ARG B 1 27 ? 4.965 -13.984 2.377 1 80.19 27 ARG B CA 1
ATOM 1452 C C . ARG B 1 27 ? 4.57 -12.523 2.195 1 80.19 27 ARG B C 1
ATOM 1454 O O . ARG B 1 27 ? 5.379 -11.625 2.428 1 80.19 27 ARG B O 1
ATOM 1461 N N . PHE B 1 28 ? 3.318 -12.383 1.777 1 74.44 28 PHE B N 1
ATOM 1462 C CA . PHE B 1 28 ? 2.82 -11.023 1.622 1 74.44 28 PHE B CA 1
ATOM 1463 C C . PHE B 1 28 ? 2.832 -10.281 2.957 1 74.44 28 PHE B C 1
ATOM 1465 O O . PHE B 1 28 ? 3.131 -9.094 3.01 1 74.44 28 PHE B O 1
ATOM 1472 N N . THR B 1 29 ? 2.436 -10.922 3.912 1 67.88 29 THR B N 1
ATOM 1473 C CA . THR B 1 29 ? 2.254 -10.273 5.203 1 67.88 29 THR B CA 1
ATOM 1474 C C . THR B 1 29 ? 3.578 -10.188 5.957 1 67.88 29 THR B C 1
ATOM 1476 O O . THR B 1 29 ? 3.867 -9.172 6.594 1 67.88 29 THR B O 1
ATOM 1479 N N . ASP B 1 30 ? 4.316 -11.227 6.043 1 64.81 30 ASP B N 1
ATOM 1480 C CA . ASP B 1 30 ? 5.504 -11.32 6.887 1 64.81 30 ASP B CA 1
ATOM 1481 C C . ASP B 1 30 ? 6.691 -10.602 6.25 1 64.81 30 ASP B C 1
ATOM 1483 O O . ASP B 1 30 ? 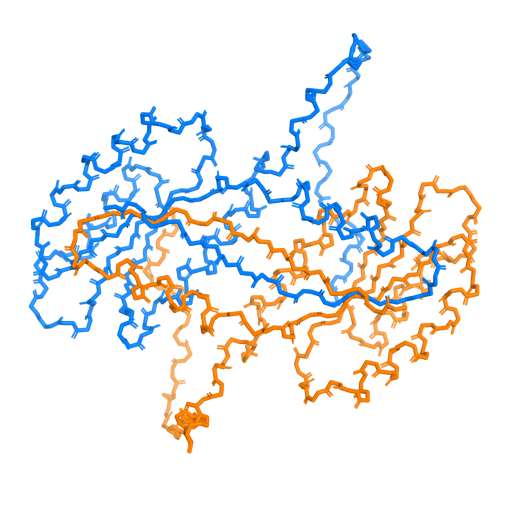7.488 -9.977 6.949 1 64.81 30 ASP B O 1
ATOM 1487 N N . ASP B 1 31 ? 6.809 -10.82 5.012 1 59.78 31 ASP B N 1
ATOM 1488 C CA . ASP B 1 31 ? 8.078 -10.414 4.41 1 59.78 31 ASP B CA 1
ATOM 1489 C C . ASP B 1 31 ? 7.957 -9.047 3.75 1 59.78 31 ASP B C 1
ATOM 1491 O O . ASP B 1 31 ? 8.969 -8.414 3.426 1 59.78 31 ASP B O 1
ATOM 1495 N N . THR B 1 32 ? 6.77 -8.57 3.643 1 57.66 32 THR B N 1
ATOM 1496 C CA . THR B 1 32 ? 6.707 -7.359 2.832 1 57.66 32 THR B CA 1
ATOM 1497 C C . THR B 1 32 ? 6.434 -6.137 3.703 1 57.66 32 THR B C 1
ATOM 1499 O O . THR B 1 32 ? 6.887 -5.035 3.395 1 57.66 32 THR B O 1
ATOM 1502 N N . PHE B 1 33 ? 5.785 -6.328 4.855 1 52.03 33 PHE B N 1
ATOM 1503 C CA . PHE B 1 33 ? 5.48 -5.109 5.598 1 52.03 33 PHE B CA 1
ATOM 1504 C C . PHE B 1 33 ? 6.121 -5.141 6.98 1 52.03 33 PHE B C 1
ATOM 1506 O O . PHE B 1 33 ? 5.996 -6.129 7.703 1 52.03 33 PHE B O 1
ATOM 1513 N N . ASP B 1 34 ? 7.188 -4.492 7.094 1 53.25 34 ASP B N 1
ATOM 1514 C CA . ASP B 1 34 ? 7.73 -4.191 8.414 1 53.25 34 ASP B CA 1
ATOM 1515 C C . ASP B 1 34 ? 6.879 -3.152 9.141 1 53.25 34 ASP B C 1
ATOM 1517 O O . ASP B 1 34 ? 6.391 -2.203 8.516 1 53.25 34 ASP B O 1
ATOM 1521 N N . PRO B 1 35 ? 6.426 -3.457 10.43 1 53.56 35 PRO B N 1
ATOM 1522 C CA . PRO B 1 35 ? 5.551 -2.584 11.211 1 53.56 35 PRO B CA 1
ATOM 1523 C C . PRO B 1 35 ? 5.977 -1.118 11.156 1 53.56 35 PRO B C 1
ATOM 1525 O O . PRO B 1 35 ? 5.129 -0.223 11.227 1 53.56 35 PRO B O 1
ATOM 1528 N N . GLU B 1 36 ? 7.34 -0.864 11.156 1 57.72 36 GLU B N 1
ATOM 1529 C CA . GLU B 1 36 ? 7.715 0.542 11.281 1 57.72 36 GLU B CA 1
ATOM 1530 C C . GLU B 1 36 ? 8.234 1.091 9.953 1 57.72 36 GLU B C 1
ATOM 1532 O O . GLU B 1 36 ? 9.438 1.277 9.781 1 57.72 36 GLU B O 1
ATOM 1537 N N . LEU B 1 37 ? 7.242 1.312 8.992 1 66.56 37 LEU B N 1
ATOM 1538 C CA . LEU B 1 37 ? 7.703 1.623 7.641 1 66.56 37 LEU B CA 1
ATOM 1539 C C . LEU B 1 37 ? 7.688 3.129 7.398 1 66.56 37 LEU B C 1
ATOM 1541 O O . LEU B 1 37 ? 8.547 3.654 6.688 1 66.56 37 LEU B O 1
ATOM 1545 N N . ALA B 1 38 ? 6.863 3.643 8.164 1 80.06 38 ALA B N 1
ATOM 1546 C CA . ALA B 1 38 ? 6.707 5.051 7.82 1 80.06 38 ALA B CA 1
ATOM 1547 C C . ALA B 1 38 ? 6.16 5.848 9 1 80.06 38 ALA B C 1
ATOM 1549 O O . ALA B 1 38 ? 5.418 5.312 9.828 1 80.06 38 ALA B O 1
ATOM 1550 N N . ALA B 1 39 ? 6.652 7.004 9.211 1 86.25 39 ALA B N 1
ATOM 1551 C CA . ALA B 1 39 ? 6.145 7.957 10.195 1 86.25 39 ALA B CA 1
ATOM 1552 C C . ALA B 1 39 ? 5.629 9.227 9.523 1 86.25 39 ALA B C 1
ATOM 1554 O O . ALA B 1 39 ? 6.273 9.758 8.617 1 86.25 39 ALA B O 1
ATOM 1555 N N . THR B 1 40 ? 4.449 9.555 9.961 1 91.5 40 THR B N 1
ATOM 1556 C CA . THR B 1 40 ? 3.859 10.805 9.5 1 91.5 40 THR B CA 1
ATOM 1557 C C . THR B 1 40 ? 3.766 11.805 10.648 1 91.5 40 THR B C 1
ATOM 1559 O O . THR B 1 40 ? 3.205 11.5 11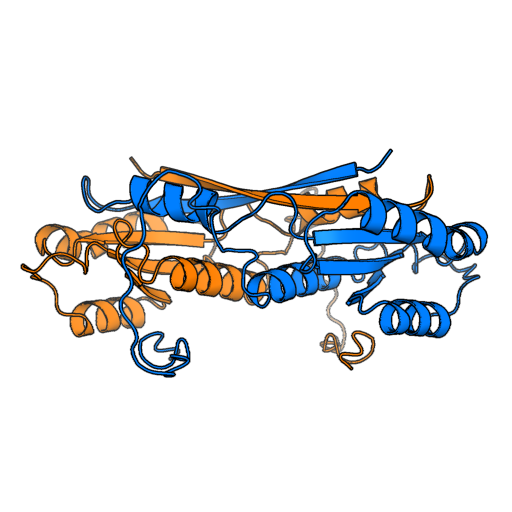.703 1 91.5 40 THR B O 1
ATOM 1562 N N . ILE B 1 41 ? 4.387 12.961 10.438 1 94.56 41 ILE B N 1
ATOM 1563 C CA . ILE B 1 41 ? 4.297 14.055 11.398 1 94.56 41 ILE B CA 1
ATOM 1564 C C . ILE B 1 41 ? 3.326 15.109 10.891 1 94.56 41 ILE B C 1
ATOM 1566 O O . ILE B 1 41 ? 3.436 15.562 9.742 1 94.56 41 ILE B O 1
ATOM 1570 N N . VAL B 1 42 ? 2.406 15.484 11.766 1 96.94 42 VAL B N 1
ATOM 1571 C CA . VAL B 1 42 ? 1.331 16.375 11.344 1 96.94 42 VAL B CA 1
ATOM 1572 C C . VAL B 1 42 ? 1.417 17.688 12.109 1 96.94 42 VAL B C 1
ATOM 1574 O O . VAL B 1 42 ? 1.672 17.703 13.32 1 96.94 42 VAL B O 1
ATOM 1577 N N . TYR B 1 43 ? 1.226 18.812 11.367 1 98 43 TYR B N 1
ATOM 1578 C CA . TYR B 1 43 ? 0.992 20.094 12.008 1 98 43 TYR B CA 1
ATOM 1579 C C . TYR B 1 43 ? -0.244 20.781 11.438 1 98 43 TYR B C 1
ATOM 1581 O O . TYR B 1 43 ? -0.807 20.312 10.438 1 98 43 TYR B O 1
ATOM 1589 N N . ASP B 1 44 ? -0.735 21.766 12.141 1 98.38 44 ASP B N 1
ATOM 1590 C CA . ASP B 1 44 ? -1.887 22.578 11.758 1 98.38 44 ASP B CA 1
ATOM 1591 C C . ASP B 1 44 ? -1.446 23.875 11.102 1 98.38 44 ASP B C 1
ATOM 1593 O O . ASP B 1 44 ? -0.798 24.719 11.742 1 98.38 44 ASP B O 1
ATOM 1597 N N . VAL B 1 45 ? -1.835 24.062 9.859 1 98.5 45 VAL B N 1
ATOM 1598 C CA . VAL B 1 45 ? -1.346 25.219 9.102 1 98.5 45 VAL B CA 1
ATOM 1599 C C . VAL B 1 45 ? -1.871 26.5 9.727 1 98.5 45 VAL B C 1
ATOM 1601 O O . VAL B 1 45 ? -1.333 27.594 9.484 1 98.5 45 VAL B O 1
ATOM 1604 N N . SER B 1 46 ? -2.957 26.469 10.531 1 98.38 46 SER B N 1
ATOM 1605 C CA . SER B 1 46 ? -3.539 27.641 11.172 1 98.38 46 SER B CA 1
ATOM 1606 C C . SER B 1 46 ? -2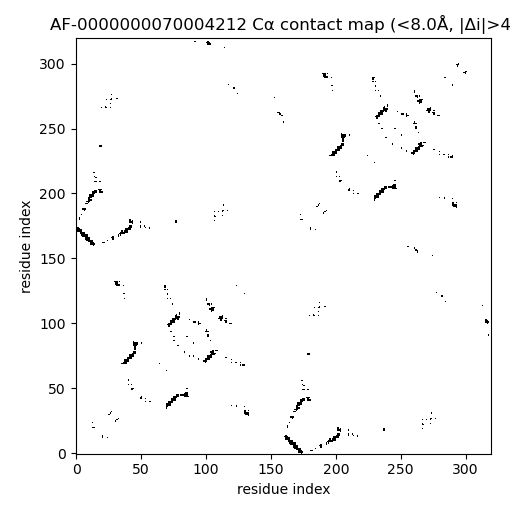.975 27.844 12.57 1 98.38 46 SER B C 1
ATOM 1608 O O . SER B 1 46 ? -3.408 28.75 13.289 1 98.38 46 SER B O 1
ATOM 1610 N N . ARG B 1 47 ? -2.025 27.016 12.953 1 98.06 47 ARG B N 1
ATOM 1611 C CA . ARG B 1 47 ? -1.412 27.109 14.273 1 98.06 47 ARG B CA 1
ATOM 1612 C C . ARG B 1 47 ? 0.107 27.016 14.18 1 98.06 47 ARG B C 1
ATOM 1614 O O . ARG B 1 47 ? 0.671 25.922 14.219 1 98.06 47 ARG B O 1
ATOM 1621 N N . ARG B 1 48 ? 0.792 28.125 14.227 1 98.12 48 ARG B N 1
ATOM 1622 C CA . ARG B 1 48 ? 2.242 28.219 14.094 1 98.12 48 ARG B CA 1
ATOM 1623 C C . ARG B 1 48 ? 2.939 27.469 15.227 1 98.12 48 ARG B C 1
ATOM 1625 O O . ARG B 1 48 ? 4.016 26.891 15.031 1 98.12 48 ARG B O 1
ATOM 1632 N N . ASP B 1 49 ? 2.293 27.469 16.375 1 98.06 49 ASP B N 1
ATOM 1633 C CA . ASP B 1 49 ? 2.895 26.797 17.531 1 98.06 49 ASP B CA 1
ATOM 1634 C C . ASP B 1 49 ? 3.086 25.297 17.25 1 98.06 49 ASP B C 1
ATOM 1636 O O . ASP B 1 49 ? 4.02 24.688 17.766 1 98.06 49 ASP B O 1
ATOM 1640 N N . THR B 1 50 ? 2.242 24.672 16.516 1 97.94 50 THR B N 1
ATOM 1641 C CA . THR B 1 50 ? 2.381 23.266 16.172 1 97.94 50 THR B CA 1
ATOM 1642 C C . THR B 1 50 ? 3.543 23.047 15.195 1 97.94 50 THR B C 1
ATOM 1644 O O . THR B 1 50 ? 4.188 22 15.203 1 97.94 50 THR B O 1
ATOM 1647 N N . PHE B 1 51 ? 3.811 24.062 14.391 1 98.38 51 PHE B N 1
ATOM 1648 C CA . PHE B 1 51 ? 4.898 23.984 13.422 1 98.38 51 PHE B CA 1
ATOM 1649 C C . PHE B 1 51 ? 6.25 24.109 14.117 1 98.38 51 PHE B C 1
ATOM 1651 O O . PHE B 1 51 ? 7.18 23.344 13.812 1 98.38 51 PHE B O 1
ATOM 1658 N N . VAL B 1 52 ? 6.293 25 15.023 1 97.88 52 VAL B N 1
ATOM 1659 C CA . VAL B 1 52 ? 7.551 25.25 15.719 1 97.88 52 VAL B CA 1
ATOM 1660 C C . VAL B 1 52 ? 7.961 24 16.5 1 97.88 52 VAL B C 1
ATOM 1662 O O . VAL B 1 52 ? 9.148 23.734 16.672 1 97.88 52 VAL B O 1
ATOM 1665 N N . LYS B 1 53 ? 7.035 23.156 16.875 1 96.81 53 LYS B N 1
ATOM 1666 C CA . LYS B 1 53 ? 7.301 21.984 17.703 1 96.81 53 LYS B CA 1
ATOM 1667 C C . LYS B 1 53 ? 7.695 20.781 16.828 1 96.81 53 LYS B C 1
ATOM 1669 O O . LYS B 1 53 ? 8.023 19.719 17.359 1 96.81 53 LYS B O 1
ATOM 1674 N N . LEU B 1 54 ? 7.727 20.906 15.539 1 97.5 54 LEU B N 1
ATOM 1675 C CA . LEU B 1 54 ? 8.047 19.812 14.625 1 97.5 54 LEU B CA 1
ATOM 1676 C C . LEU B 1 54 ? 9.438 19.25 14.922 1 97.5 54 LEU B C 1
ATOM 1678 O O . LEU B 1 54 ? 9.648 18.047 14.852 1 97.5 54 LEU B O 1
ATOM 1682 N N . GLU B 1 55 ? 10.328 20.172 15.234 1 95.88 55 GLU B N 1
ATOM 1683 C CA . GLU B 1 55 ? 11.695 19.734 15.508 1 95.88 55 GLU B CA 1
ATOM 1684 C C . GLU B 1 55 ? 11.734 18.766 16.688 1 95.88 55 GLU B C 1
ATOM 1686 O O . GLU B 1 55 ? 12.477 17.781 16.672 1 95.88 55 GLU B O 1
ATOM 1691 N N . ASN B 1 56 ? 10.977 19.031 17.688 1 94.56 56 ASN B N 1
ATOM 1692 C CA . ASN B 1 56 ? 10.891 18.141 18.828 1 94.56 56 ASN B CA 1
ATOM 1693 C C . ASN B 1 56 ? 10.352 16.766 18.453 1 94.56 56 ASN B C 1
ATOM 1695 O O . ASN B 1 56 ? 10.883 15.742 18.875 1 94.56 56 ASN B O 1
ATOM 1699 N N . TRP B 1 57 ? 9.32 16.781 17.656 1 92.12 57 TRP B N 1
ATOM 1700 C CA . TRP B 1 57 ? 8.719 15.531 17.203 1 92.12 57 TRP B CA 1
ATOM 1701 C C . TRP B 1 57 ? 9.703 14.734 16.344 1 92.12 57 TRP B C 1
ATOM 1703 O O . TRP B 1 57 ? 9.781 13.508 16.453 1 92.12 57 TRP B O 1
ATOM 1713 N N . LEU B 1 58 ? 10.445 15.406 15.523 1 92.81 58 LEU B N 1
ATOM 1714 C CA . LEU B 1 58 ? 11.445 14.75 14.688 1 92.81 58 LEU B CA 1
ATOM 1715 C C . LEU B 1 58 ? 12.547 14.133 15.539 1 92.81 58 LEU B C 1
ATOM 1717 O O . LEU B 1 58 ? 12.984 13.008 15.281 1 92.81 58 LEU B O 1
ATOM 1721 N N . ASN B 1 59 ? 12.984 14.859 16.531 1 90.5 59 ASN B N 1
ATOM 1722 C CA . ASN B 1 59 ? 14.008 14.352 17.422 1 90.5 59 ASN B CA 1
ATOM 1723 C C . ASN B 1 59 ? 13.539 13.102 18.172 1 90.5 59 ASN B C 1
ATOM 1725 O O . ASN B 1 59 ? 14.305 12.141 18.312 1 90.5 59 ASN B O 1
ATOM 1729 N N . GLU B 1 60 ? 12.352 13.164 18.609 1 85.44 60 GLU B N 1
ATOM 1730 C CA . GLU B 1 60 ? 11.773 12 19.281 1 85.44 60 GLU B CA 1
ATOM 1731 C C . GLU B 1 60 ? 11.75 10.789 18.344 1 85.44 60 GLU B C 1
ATOM 1733 O O . GLU B 1 60 ? 12.086 9.672 18.766 1 85.44 60 GLU B O 1
ATOM 1738 N N . LEU B 1 61 ? 11.312 11.039 17.125 1 84.38 61 LEU B N 1
ATOM 1739 C CA . LEU B 1 61 ? 11.25 9.984 16.125 1 84.38 61 LEU B CA 1
ATOM 1740 C C . LEU B 1 61 ? 12.625 9.383 15.867 1 84.38 61 LEU B C 1
ATOM 1742 O O . LEU B 1 61 ? 12.789 8.156 15.867 1 84.38 61 LEU B O 1
ATOM 1746 N N . GLU B 1 62 ? 13.602 10.195 15.695 1 84.88 62 GLU B N 1
ATOM 1747 C CA . GLU B 1 62 ? 14.953 9.742 15.367 1 84.88 62 GLU B CA 1
ATOM 1748 C C . GLU B 1 62 ? 15.609 9.055 16.562 1 84.88 62 GLU B C 1
ATOM 1750 O O . GLU B 1 62 ? 16.453 8.172 16.391 1 84.88 62 GLU B O 1
ATOM 1755 N N . THR B 1 63 ? 15.242 9.508 17.672 1 83.25 63 THR B N 1
ATOM 1756 C CA . THR B 1 63 ? 15.805 8.93 18.891 1 83.25 63 THR B CA 1
ATOM 1757 C C . THR B 1 63 ? 15.32 7.496 19.094 1 83.25 63 THR B C 1
ATOM 1759 O O . THR B 1 63 ? 16.078 6.633 19.531 1 83.25 63 THR B O 1
ATOM 1762 N N . TYR B 1 64 ? 14.117 7.254 18.688 1 74.5 64 TYR B N 1
ATOM 1763 C CA . TYR B 1 64 ? 13.508 5.973 19.047 1 74.5 64 TYR B CA 1
ATOM 1764 C C . TYR B 1 64 ? 13.453 5.047 17.828 1 74.5 64 TYR B C 1
ATOM 1766 O O . TYR B 1 64 ? 13.062 3.885 17.953 1 74.5 64 TYR B O 1
ATOM 1774 N N . THR B 1 65 ? 13.672 5.535 16.734 1 72.12 65 THR B N 1
ATOM 1775 C CA . THR B 1 65 ? 13.68 4.676 15.555 1 72.12 65 THR B CA 1
ATOM 1776 C C . THR B 1 65 ? 15.086 4.164 15.266 1 72.12 65 THR B C 1
ATOM 1778 O O . THR B 1 65 ? 16.062 4.906 15.398 1 72.12 65 THR B O 1
ATOM 1781 N N . THR B 1 66 ? 15.234 2.932 15.117 1 65.44 66 THR B N 1
ATOM 1782 C CA . THR B 1 66 ? 16.516 2.291 14.867 1 65.44 66 THR B CA 1
ATOM 1783 C C . THR B 1 66 ? 16.781 2.156 13.375 1 65.44 66 THR B C 1
ATOM 1785 O O . THR B 1 66 ? 17.938 2.008 12.945 1 65.44 66 THR B O 1
ATOM 1788 N N . ARG B 1 67 ? 15.75 2.303 12.648 1 65.94 67 ARG B N 1
ATOM 1789 C CA . ARG B 1 67 ? 15.906 2.08 11.219 1 65.94 67 ARG B CA 1
ATOM 1790 C C . ARG B 1 67 ? 16.312 3.365 10.508 1 65.94 67 ARG B C 1
ATOM 1792 O O . ARG B 1 67 ? 15.727 4.422 10.742 1 65.94 67 ARG B O 1
ATOM 1799 N N . MET B 1 68 ? 17.391 3.303 9.758 1 65.19 68 MET B N 1
ATOM 1800 C CA . MET B 1 68 ? 17.891 4.453 9.008 1 65.19 68 MET B CA 1
ATOM 1801 C C . MET B 1 68 ? 17.047 4.719 7.773 1 65.19 68 MET B C 1
ATOM 1803 O O . MET B 1 68 ? 17.031 5.832 7.25 1 65.19 68 MET B O 1
ATOM 1807 N N . ASP B 1 69 ? 16.188 3.713 7.414 1 73.25 69 ASP B N 1
ATOM 1808 C CA . ASP B 1 69 ? 15.484 3.852 6.141 1 73.25 69 ASP B CA 1
ATOM 1809 C C . ASP B 1 69 ? 14 4.125 6.363 1 73.25 69 ASP B C 1
ATOM 1811 O O . ASP B 1 69 ? 13.18 3.875 5.477 1 73.25 69 ASP B O 1
ATOM 1815 N N . LEU B 1 70 ? 13.734 4.758 7.504 1 79.69 70 LEU B N 1
ATOM 1816 C CA . LEU B 1 70 ? 12.352 5.102 7.805 1 79.69 70 LEU B CA 1
ATOM 1817 C C . LEU B 1 70 ? 11.836 6.18 6.855 1 79.69 70 LEU B C 1
ATOM 1819 O O . LEU B 1 70 ? 12.508 7.195 6.645 1 79.69 70 LEU B O 1
ATOM 1823 N N . VAL B 1 71 ? 10.734 5.824 6.234 1 86 71 VAL B N 1
ATOM 1824 C CA . VAL B 1 71 ? 10.094 6.84 5.398 1 86 71 VAL B CA 1
ATOM 1825 C C . VAL B 1 71 ? 9.414 7.879 6.281 1 86 71 VAL B C 1
ATOM 1827 O O . VAL B 1 71 ? 8.617 7.531 7.156 1 86 71 VAL B O 1
ATOM 1830 N N . LYS B 1 72 ? 9.766 9.172 6.145 1 91.38 72 LYS B N 1
ATOM 1831 C CA . LYS B 1 72 ? 9.172 10.258 6.914 1 91.38 72 LYS B CA 1
ATOM 1832 C C . LYS B 1 72 ? 8.312 11.156 6.023 1 91.38 72 LYS B C 1
ATOM 1834 O O . LYS B 1 72 ? 8.75 11.555 4.941 1 91.38 72 LYS B O 1
ATOM 1839 N N . MET B 1 73 ? 7.109 11.383 6.531 1 94.19 73 MET B N 1
ATOM 1840 C CA . MET B 1 73 ? 6.215 12.281 5.812 1 94.19 73 MET B CA 1
ATOM 1841 C C . MET B 1 73 ? 5.738 13.414 6.719 1 94.19 73 MET B C 1
ATOM 1843 O O . MET B 1 73 ? 5.402 13.18 7.883 1 94.19 73 MET B O 1
ATOM 1847 N N . LEU B 1 74 ? 5.824 14.648 6.211 1 97.06 74 LEU B N 1
ATOM 1848 C CA . LEU B 1 74 ? 5.266 15.82 6.871 1 97.06 74 LEU B CA 1
ATOM 1849 C C . LEU B 1 74 ? 3.93 16.219 6.242 1 97.06 74 LEU B C 1
ATOM 1851 O O . LEU B 1 74 ? 3.828 16.344 5.02 1 97.06 74 LEU B O 1
ATOM 1855 N N . VAL B 1 75 ? 2.949 16.359 7.059 1 96.56 75 VAL B N 1
ATOM 1856 C CA . VAL B 1 75 ? 1.637 16.766 6.566 1 96.56 75 VAL B CA 1
ATOM 1857 C C . VAL B 1 75 ? 1.217 18.078 7.223 1 96.56 75 VAL B C 1
ATOM 1859 O O . VAL B 1 75 ? 1.121 18.156 8.453 1 96.56 75 VAL B O 1
ATOM 1862 N N . GLY B 1 76 ? 1.064 19.172 6.414 1 98.25 76 GLY B N 1
ATOM 1863 C CA . GLY B 1 76 ? 0.357 20.359 6.855 1 98.25 76 GLY B CA 1
ATOM 1864 C C . GLY B 1 76 ? -1.148 20.25 6.707 1 98.25 76 GLY B C 1
ATOM 1865 O O . GLY B 1 76 ? -1.679 20.344 5.598 1 98.25 76 GLY B O 1
ATOM 1866 N N . ASN B 1 77 ? -1.833 20.062 7.82 1 97.81 77 ASN B N 1
ATOM 1867 C CA . ASN B 1 77 ? -3.262 19.75 7.824 1 97.81 77 ASN B CA 1
ATOM 1868 C C . ASN B 1 77 ? -4.098 21.016 8.078 1 97.81 77 ASN B C 1
ATOM 1870 O O . ASN B 1 77 ? -3.57 22.031 8.508 1 97.81 77 ASN B O 1
ATOM 1874 N N . LYS B 1 78 ? -5.438 20.938 7.727 1 98.19 78 LYS B N 1
ATOM 1875 C CA . LYS B 1 78 ? -6.496 21.922 7.945 1 98.19 78 LYS B CA 1
ATOM 1876 C C . LYS B 1 78 ? -6.352 23.094 6.984 1 98.19 78 LYS B C 1
ATOM 1878 O O . LYS B 1 78 ? -6.512 24.25 7.387 1 98.19 78 LYS B O 1
ATOM 1883 N N . ILE B 1 79 ? -6 22.812 5.797 1 97.56 79 ILE B N 1
ATOM 1884 C CA . ILE B 1 79 ? -5.824 23.859 4.793 1 97.56 79 ILE B CA 1
ATOM 1885 C C . ILE B 1 79 ? -7.18 24.453 4.438 1 97.56 79 ILE B C 1
ATOM 1887 O O . ILE B 1 79 ? -7.25 25.484 3.754 1 97.56 79 ILE B O 1
ATOM 1891 N N . ASP B 1 80 ? -8.25 23.812 4.926 1 97.31 80 ASP B N 1
ATOM 1892 C CA . ASP B 1 80 ? -9.594 24.359 4.699 1 97.31 80 ASP B CA 1
ATOM 1893 C C . ASP B 1 80 ? -9.828 25.609 5.527 1 97.31 80 ASP B C 1
ATOM 1895 O O . ASP B 1 80 ? -10.75 26.375 5.246 1 97.31 80 ASP B O 1
ATOM 1899 N N . LYS B 1 81 ? -9.008 25.766 6.527 1 96.44 81 LYS B N 1
ATOM 1900 C CA . LYS B 1 81 ? -9.172 26.922 7.402 1 96.44 81 LYS B CA 1
ATOM 1901 C C . LYS B 1 81 ? -8.641 28.188 6.738 1 96.44 81 LYS B C 1
ATOM 1903 O O . LYS B 1 81 ? -7.613 28.156 6.055 1 96.44 81 LYS B O 1
ATOM 1908 N N . ASP B 1 82 ? -9.188 29.312 7.012 1 93 82 ASP B N 1
ATOM 1909 C CA . ASP B 1 82 ? -8.836 30.578 6.406 1 93 82 ASP B CA 1
ATOM 1910 C C . ASP B 1 82 ? -7.723 31.266 7.188 1 93 82 ASP B C 1
ATOM 1912 O O . ASP B 1 82 ? -7.035 32.156 6.66 1 93 82 ASP B O 1
ATOM 1916 N N . ASP B 1 83 ? -7.48 30.922 8.344 1 95.06 83 ASP B N 1
ATOM 1917 C CA . ASP B 1 83 ? -6.508 31.578 9.203 1 95.06 83 ASP B CA 1
ATOM 1918 C C . ASP B 1 83 ? -5.148 30.891 9.133 1 95.06 83 ASP B C 1
ATOM 1920 O O . ASP B 1 83 ? -4.555 30.562 10.164 1 95.06 83 ASP B O 1
ATOM 1924 N N . ARG B 1 84 ? -4.645 30.75 8 1 95.94 84 ARG B N 1
ATOM 1925 C CA . ARG B 1 84 ? -3.352 30.094 7.812 1 95.94 84 ARG B CA 1
ATOM 1926 C C . ARG B 1 84 ? -2.232 30.906 8.469 1 95.94 84 ARG B C 1
ATOM 1928 O O . ARG B 1 84 ? -2.133 32.125 8.281 1 95.94 84 ARG B O 1
ATOM 1935 N N . GLU B 1 85 ? -1.433 30.312 9.25 1 98.25 85 GLU B N 1
ATOM 1936 C CA . GLU B 1 85 ? -0.321 30.953 9.938 1 98.25 85 GLU B CA 1
ATOM 1937 C C . GLU B 1 85 ? 1.021 30.438 9.438 1 98.25 85 GLU B C 1
ATOM 1939 O O . GLU B 1 85 ? 2.059 31.078 9.648 1 98.25 85 GLU B O 1
ATOM 1944 N N . VAL B 1 86 ? 1.037 29.344 8.805 1 98.12 86 VAL B N 1
ATOM 1945 C CA . VAL B 1 86 ? 2.266 28.75 8.281 1 98.12 86 VAL B CA 1
ATOM 1946 C C . VAL B 1 86 ? 2.197 28.656 6.762 1 98.12 86 VAL B C 1
ATOM 1948 O O . VAL B 1 86 ? 1.34 27.969 6.207 1 98.12 86 VAL B O 1
ATOM 1951 N N . ASP B 1 87 ? 3.129 29.312 6.121 1 96.81 87 ASP B N 1
ATOM 1952 C CA . ASP B 1 87 ? 3.182 29.297 4.66 1 96.81 87 ASP B CA 1
ATOM 1953 C C . ASP B 1 87 ? 3.617 27.938 4.137 1 96.81 87 ASP B C 1
ATOM 1955 O O . ASP B 1 87 ? 4.465 27.266 4.742 1 96.81 87 ASP B O 1
ATOM 1959 N N . ARG B 1 88 ? 3.066 27.562 3.029 1 96.75 88 ARG B N 1
ATOM 1960 C CA . ARG B 1 88 ? 3.406 26.281 2.414 1 96.75 88 ARG B CA 1
ATOM 1961 C C . ARG B 1 88 ? 4.91 26.156 2.205 1 96.75 88 ARG B C 1
ATOM 1963 O O . ARG B 1 88 ? 5.484 25.094 2.406 1 96.75 88 ARG B O 1
ATOM 1970 N N . ASN B 1 89 ? 5.5 27.266 1.805 1 97 89 ASN B N 1
ATOM 1971 C CA . ASN B 1 89 ? 6.938 27.25 1.537 1 97 89 ASN B CA 1
ATOM 1972 C C . ASN B 1 89 ? 7.738 26.922 2.795 1 97 89 ASN B C 1
ATOM 1974 O O . ASN B 1 89 ? 8.773 26.266 2.719 1 97 89 ASN B O 1
ATOM 1978 N N . GLU B 1 90 ? 7.305 27.406 3.863 1 97.38 90 GLU B N 1
ATOM 1979 C CA . GLU B 1 90 ? 7.953 27.062 5.125 1 97.38 90 GLU B CA 1
ATOM 1980 C C . GLU B 1 90 ? 7.91 25.562 5.387 1 97.38 90 GLU B C 1
ATOM 1982 O O . GLU B 1 90 ? 8.914 24.969 5.773 1 97.38 90 GLU B O 1
ATOM 1987 N N . GLY B 1 91 ? 6.762 25 5.172 1 97.69 91 GLY B N 1
ATOM 1988 C CA . GLY B 1 91 ? 6.629 23.562 5.32 1 97.69 91 GLY B CA 1
ATOM 1989 C C . GLY B 1 91 ? 7.52 22.781 4.371 1 97.69 91 GLY B C 1
ATOM 1990 O O . GLY B 1 91 ? 8.164 21.812 4.777 1 97.69 91 GLY B O 1
ATOM 1991 N N . LEU B 1 92 ? 7.512 23.203 3.152 1 96.88 92 LEU B N 1
ATOM 1992 C CA . LEU B 1 92 ? 8.312 22.547 2.127 1 96.88 92 LEU B CA 1
ATOM 1993 C C . LEU B 1 92 ? 9.797 22.594 2.479 1 96.88 92 LEU B C 1
ATOM 1995 O O . LEU B 1 92 ? 10.5 21.594 2.355 1 96.88 92 LEU B O 1
ATOM 1999 N N . LYS B 1 93 ? 10.273 23.719 2.91 1 97.19 93 LYS B N 1
ATOM 2000 C CA . LYS B 1 93 ? 11.664 23.891 3.309 1 97.19 93 LYS B CA 1
ATOM 2001 C C . LYS B 1 93 ? 12.023 22.953 4.461 1 97.19 93 LYS B C 1
ATOM 2003 O O . LYS B 1 93 ? 13.086 22.328 4.453 1 97.19 93 LYS B O 1
ATOM 2008 N N . PHE B 1 94 ? 11.18 22.953 5.43 1 97 94 PHE B N 1
ATOM 2009 C CA . PHE B 1 94 ? 11.391 22.062 6.566 1 97 94 PHE B CA 1
ATOM 2010 C C . PHE B 1 94 ? 11.508 20.609 6.109 1 97 94 PHE B C 1
ATOM 2012 O O . PHE B 1 94 ? 12.422 19.891 6.527 1 97 94 PHE B O 1
ATOM 2019 N N . ALA B 1 95 ? 10.586 20.156 5.309 1 97.38 95 ALA B N 1
ATOM 2020 C CA . ALA B 1 95 ? 10.562 18.781 4.809 1 97.38 95 ALA B CA 1
ATOM 2021 C C . ALA B 1 95 ? 11.844 18.469 4.039 1 97.38 95 ALA B C 1
ATOM 2023 O O . ALA B 1 95 ? 12.438 17.406 4.227 1 97.38 95 ALA B O 1
ATOM 2024 N N . ARG B 1 96 ? 12.289 19.344 3.211 1 95.81 96 ARG B N 1
ATOM 2025 C CA . ARG B 1 96 ? 13.492 19.156 2.412 1 95.81 96 ARG B CA 1
ATOM 2026 C C . ARG B 1 96 ? 14.727 19.047 3.301 1 95.81 96 ARG B C 1
ATOM 2028 O O . ARG B 1 96 ? 15.57 18.172 3.102 1 95.81 96 ARG B O 1
ATOM 2035 N N . LYS B 1 97 ? 14.742 19.938 4.176 1 95.69 97 LYS B N 1
ATOM 2036 C CA . LYS B 1 97 ? 15.867 19.953 5.102 1 95.69 97 LYS B CA 1
ATOM 2037 C C . LYS B 1 97 ? 16.031 18.594 5.789 1 95.69 97 LYS B C 1
ATOM 2039 O O . LYS B 1 97 ? 17.156 18.156 6.07 1 95.69 97 LYS B O 1
ATOM 2044 N N . HIS B 1 98 ? 14.969 17.906 6.031 1 93.88 98 HIS B N 1
ATOM 2045 C CA . HIS B 1 98 ? 15.008 16.688 6.824 1 93.88 98 HIS B CA 1
ATOM 2046 C C . HIS B 1 98 ? 14.672 15.461 5.977 1 93.88 98 HIS B C 1
ATOM 2048 O O . HIS B 1 98 ? 14.328 14.406 6.512 1 93.88 98 HIS B O 1
ATOM 2054 N N . SER B 1 99 ? 14.664 15.555 4.602 1 91.62 99 SER B N 1
ATOM 2055 C CA . SER B 1 99 ? 14.438 14.477 3.65 1 91.62 99 SER B CA 1
ATOM 2056 C C . SER B 1 99 ? 13.094 13.797 3.893 1 91.62 99 SER B C 1
ATOM 2058 O O . SER B 1 99 ? 13.016 12.57 3.965 1 91.62 99 SER B O 1
ATOM 2060 N N . MET B 1 100 ? 12.078 14.578 4.09 1 94.5 100 MET B N 1
ATOM 2061 C CA . MET B 1 100 ? 10.719 14.094 4.309 1 94.5 100 MET B CA 1
ATOM 2062 C C . MET B 1 100 ? 9.859 14.312 3.07 1 94.5 100 MET B C 1
ATOM 2064 O O . MET B 1 100 ? 10.062 15.281 2.334 1 94.5 100 MET B O 1
ATOM 2068 N N . LEU B 1 101 ? 8.867 13.422 2.881 1 94.88 101 LEU B N 1
ATOM 2069 C CA . LEU B 1 101 ? 7.773 13.75 1.978 1 94.88 101 LEU B CA 1
ATOM 2070 C C . LEU B 1 101 ? 6.918 14.875 2.551 1 94.88 101 LEU B C 1
ATOM 2072 O O . LEU B 1 101 ? 6.848 15.047 3.771 1 94.88 101 LEU B O 1
ATOM 2076 N N . PHE B 1 102 ? 6.32 15.727 1.598 1 96.75 102 PHE B N 1
ATOM 2077 C CA . PHE B 1 102 ? 5.531 16.844 2.086 1 96.75 102 PHE B CA 1
ATOM 2078 C C . PHE B 1 102 ? 4.195 16.938 1.355 1 96.75 102 PHE B C 1
ATOM 2080 O O . PHE B 1 102 ? 4.152 16.906 0.124 1 96.75 102 PHE B O 1
ATOM 2087 N N . ILE B 1 103 ? 3.141 16.953 2.158 1 96.38 103 ILE B N 1
ATOM 2088 C CA . ILE B 1 103 ? 1.8 17.141 1.613 1 96.38 103 ILE B CA 1
ATOM 2089 C C . ILE B 1 103 ? 1.018 18.125 2.484 1 96.38 103 ILE B C 1
ATOM 2091 O O . ILE B 1 103 ? 1.104 18.078 3.713 1 96.38 103 ILE B O 1
ATOM 2095 N N . GLU B 1 104 ? 0.34 19.031 1.808 1 97.06 104 GLU B N 1
ATOM 2096 C CA . GLU B 1 104 ? -0.713 19.75 2.523 1 97.06 104 GLU B CA 1
ATOM 2097 C C . GLU B 1 104 ? -2.068 19.078 2.324 1 97.06 104 GLU B C 1
ATOM 2099 O O . GLU B 1 104 ? -2.369 18.594 1.233 1 97.06 104 GLU B O 1
ATOM 2104 N N . ALA B 1 105 ? -2.83 19.094 3.424 1 95.75 105 ALA B N 1
ATOM 2105 C CA . ALA B 1 105 ? -4.094 18.375 3.336 1 95.75 105 ALA B CA 1
ATOM 2106 C C . ALA B 1 105 ? -5.156 19 4.23 1 95.75 105 ALA B C 1
ATOM 2108 O O . ALA B 1 105 ? -4.84 19.828 5.09 1 95.75 105 ALA B O 1
ATOM 2109 N N . SER B 1 106 ? -6.379 18.625 3.953 1 96.44 106 SER B N 1
ATOM 2110 C CA . SER B 1 106 ? -7.512 18.797 4.855 1 96.44 106 SER B CA 1
ATOM 2111 C C . SER B 1 106 ? -8.242 17.484 5.102 1 96.44 106 SER B C 1
ATOM 2113 O O . SER B 1 106 ? -8.914 16.969 4.211 1 96.44 106 SER B O 1
ATOM 2115 N N . ALA B 1 107 ? -8.031 16.984 6.273 1 91.5 107 ALA B N 1
ATOM 2116 C CA . ALA B 1 107 ? -8.781 15.773 6.625 1 91.5 107 ALA B CA 1
ATOM 2117 C C . ALA B 1 107 ? -10.281 16.031 6.57 1 91.5 107 ALA B C 1
ATOM 2119 O O . ALA B 1 107 ? -11.062 15.117 6.27 1 91.5 107 ALA B O 1
ATOM 2120 N N . LYS B 1 108 ? -10.695 17.219 6.828 1 93.5 108 LYS B N 1
ATOM 2121 C CA . LYS B 1 108 ? -12.109 17.578 6.844 1 93.5 108 LYS B CA 1
ATOM 2122 C C . LYS B 1 108 ? -12.719 17.484 5.449 1 93.5 108 LYS B C 1
ATOM 2124 O O . LYS B 1 108 ? -13.797 16.922 5.27 1 93.5 108 LYS B O 1
ATOM 2129 N N . THR B 1 109 ? -12.039 18.047 4.461 1 92.31 109 THR B N 1
ATOM 2130 C CA . THR B 1 109 ? -12.57 18.094 3.104 1 92.31 109 THR B CA 1
ATOM 2131 C C . THR B 1 109 ? -11.977 16.969 2.258 1 92.31 109 THR B C 1
ATOM 2133 O O . THR B 1 109 ? -12.344 16.797 1.094 1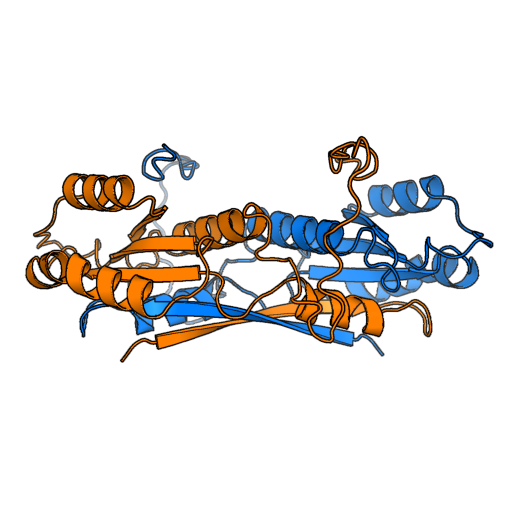 92.31 109 THR B O 1
ATOM 2136 N N . LYS B 1 110 ? -11 16.234 2.795 1 85.94 110 LYS B N 1
ATOM 2137 C CA . LYS B 1 110 ? -10.312 15.102 2.176 1 85.94 110 LYS B CA 1
ATOM 2138 C C . LYS B 1 110 ? -9.305 15.57 1.132 1 85.94 110 LYS B C 1
ATOM 2140 O O . LYS B 1 110 ? -8.68 14.75 0.456 1 85.94 110 LYS B O 1
ATOM 2145 N N . ASP B 1 111 ? -9.094 16.844 1.127 1 89.19 111 ASP B N 1
ATOM 2146 C CA . ASP B 1 111 ? -8.117 17.375 0.18 1 89.19 111 ASP B CA 1
ATOM 2147 C C . ASP B 1 111 ? -6.703 16.922 0.547 1 89.19 111 ASP B C 1
ATOM 2149 O O . ASP B 1 111 ? -6.281 17.078 1.696 1 89.19 111 ASP B O 1
ATOM 2153 N N . GLY B 1 112 ? -6.043 16.344 -0.439 1 88.56 112 GLY B N 1
ATOM 2154 C CA . GLY B 1 112 ? -4.637 16.016 -0.259 1 88.56 112 GLY B CA 1
ATOM 2155 C C . GLY B 1 112 ? -4.43 14.695 0.466 1 88.56 112 GLY B C 1
ATOM 2156 O O . GLY B 1 112 ? -3.312 14.18 0.516 1 88.56 112 GLY B O 1
ATOM 2157 N N . VAL B 1 113 ? -5.43 14.078 1.068 1 87.25 113 VAL B N 1
ATOM 2158 C CA . VAL B 1 113 ? -5.305 12.891 1.902 1 87.25 113 VAL B CA 1
ATOM 2159 C C . VAL B 1 113 ? -4.914 11.688 1.039 1 87.25 113 VAL B C 1
ATOM 2161 O O . VAL B 1 113 ? -3.984 10.953 1.376 1 87.25 113 VAL B O 1
ATOM 2164 N N . GLN B 1 114 ? -5.625 11.57 0.003 1 80.44 114 GLN B N 1
ATOM 2165 C CA . GLN B 1 114 ? -5.324 10.469 -0.903 1 80.44 114 GLN B CA 1
ATOM 2166 C C . GLN B 1 114 ? -3.902 10.57 -1.443 1 80.44 114 GLN B C 1
ATOM 2168 O O . GLN B 1 114 ? -3.178 9.57 -1.493 1 80.44 114 GLN B O 1
ATOM 2173 N N . CYS B 1 115 ? -3.561 11.711 -1.8 1 82.44 115 CYS B N 1
ATOM 2174 C CA . CYS B 1 115 ? -2.207 11.945 -2.289 1 82.44 115 CYS B CA 1
ATOM 2175 C C . CYS B 1 115 ? -1.174 11.586 -1.228 1 82.44 115 CYS B C 1
ATOM 2177 O O . CYS B 1 115 ? -0.16 10.953 -1.529 1 82.44 115 CYS B O 1
ATOM 2179 N N . ALA B 1 116 ? -1.402 11.992 -0.065 1 87.88 116 ALA B N 1
ATOM 2180 C CA . ALA B 1 116 ? -0.487 11.695 1.035 1 87.88 116 ALA B CA 1
ATOM 2181 C C . ALA B 1 116 ? -0.285 10.195 1.193 1 87.88 116 ALA B C 1
ATOM 2183 O O . ALA B 1 116 ? 0.85 9.719 1.299 1 87.88 116 ALA B O 1
ATOM 2184 N N . PHE B 1 117 ? -1.309 9.539 1.108 1 82.25 117 PHE B N 1
ATOM 2185 C CA . PHE B 1 117 ? -1.253 8.094 1.283 1 82.25 117 PHE B CA 1
ATOM 2186 C C . PHE B 1 117 ? -0.522 7.434 0.119 1 82.25 117 PHE B C 1
ATOM 2188 O O . PHE B 1 117 ? 0.337 6.574 0.326 1 82.25 117 PHE B O 1
ATOM 2195 N N . GLU B 1 118 ? -0.91 7.789 -1.019 1 78.06 118 GLU B N 1
ATOM 2196 C CA . GLU B 1 118 ? -0.304 7.211 -2.215 1 78.06 118 GLU B CA 1
ATOM 2197 C C . GLU B 1 118 ? 1.202 7.453 -2.242 1 78.06 118 GLU B C 1
ATOM 2199 O O . GLU B 1 118 ? 1.978 6.539 -2.537 1 78.06 118 GLU B O 1
ATOM 2204 N N . GLU B 1 119 ? 1.561 8.641 -1.922 1 83.38 119 GLU B N 1
ATOM 2205 C CA . GLU B 1 119 ? 2.982 8.969 -1.905 1 83.38 119 GLU B CA 1
ATOM 2206 C C . GLU B 1 119 ? 3.719 8.172 -0.832 1 83.38 119 GLU B C 1
ATOM 2208 O O . GLU B 1 119 ? 4.844 7.711 -1.052 1 83.38 119 GLU B O 1
ATOM 2213 N N . LEU B 1 120 ? 3.064 8.031 0.22 1 84.12 120 LEU B N 1
ATOM 2214 C CA . LEU B 1 120 ? 3.664 7.281 1.318 1 84.12 120 LEU B CA 1
ATOM 2215 C C . LEU B 1 120 ? 3.881 5.824 0.926 1 84.12 120 LEU B C 1
ATOM 2217 O O . LEU B 1 120 ? 4.98 5.289 1.088 1 84.12 120 LEU B O 1
ATOM 2221 N N . VAL B 1 121 ? 2.848 5.199 0.394 1 78.12 121 VAL B N 1
ATOM 2222 C CA . VAL B 1 121 ? 2.916 3.795 0.007 1 78.12 121 VAL B CA 1
ATOM 2223 C C . VAL B 1 121 ? 3.945 3.613 -1.105 1 78.12 121 VAL B C 1
ATOM 2225 O O . VAL B 1 121 ? 4.715 2.652 -1.097 1 78.12 121 VAL B O 1
ATOM 2228 N N . GLU B 1 122 ? 3.934 4.512 -2.004 1 79 122 GLU B N 1
ATOM 2229 C CA . GLU B 1 122 ? 4.898 4.453 -3.098 1 79 122 GLU B CA 1
ATOM 2230 C C . GLU B 1 122 ? 6.332 4.52 -2.574 1 79 122 GLU B C 1
ATOM 2232 O O . GLU B 1 122 ? 7.191 3.75 -3.008 1 79 122 GLU B O 1
ATOM 2237 N N . LYS B 1 123 ? 6.523 5.371 -1.701 1 82.88 123 LYS B N 1
ATOM 2238 C CA . LYS B 1 123 ? 7.867 5.523 -1.147 1 82.88 123 LYS B CA 1
ATOM 2239 C C . LYS B 1 123 ? 8.273 4.285 -0.354 1 82.88 123 LYS B C 1
ATOM 2241 O O . LYS B 1 123 ? 9.43 3.863 -0.408 1 82.88 123 LYS B O 1
ATOM 2246 N N . ILE B 1 124 ? 7.359 3.766 0.351 1 77.44 124 ILE B N 1
ATOM 2247 C CA . ILE B 1 124 ? 7.613 2.539 1.1 1 77.44 124 ILE B CA 1
ATOM 2248 C C . ILE B 1 124 ? 8.023 1.425 0.141 1 77.44 124 ILE B C 1
ATOM 2250 O O . ILE B 1 124 ? 8.977 0.691 0.405 1 77.44 124 ILE B O 1
ATOM 2254 N N . LEU B 1 125 ? 7.332 1.337 -0.97 1 72.56 125 LEU B N 1
ATOM 2255 C CA . LEU B 1 125 ? 7.59 0.293 -1.955 1 72.56 125 LEU B CA 1
ATOM 2256 C C . LEU B 1 125 ? 8.938 0.506 -2.631 1 72.56 125 LEU B C 1
ATOM 2258 O O . LEU B 1 125 ? 9.586 -0.454 -3.059 1 72.56 125 LEU B O 1
ATOM 2262 N N . GLN B 1 126 ? 9.32 1.699 -2.711 1 74.38 126 GLN B N 1
ATOM 2263 C CA . GLN B 1 126 ? 10.578 2.043 -3.373 1 74.38 126 GLN B CA 1
ATOM 2264 C C . GLN B 1 126 ? 11.758 1.877 -2.426 1 74.38 126 GLN B C 1
ATOM 2266 O O . GLN B 1 126 ? 12.914 1.901 -2.859 1 74.38 126 GLN B O 1
ATOM 2271 N N . THR B 1 127 ? 11.508 1.962 -1.25 1 68.44 127 THR B N 1
ATOM 2272 C CA . THR B 1 127 ? 12.586 1.908 -0.27 1 68.44 127 THR B CA 1
ATOM 2273 C C . THR B 1 127 ? 13.016 0.466 -0.011 1 68.44 127 THR B C 1
ATOM 2275 O O . THR B 1 127 ? 12.258 -0.315 0.571 1 68.44 127 THR B O 1
ATOM 2278 N N . PRO B 1 128 ? 14.273 0.214 -0.589 1 56.91 128 PRO B N 1
ATOM 2279 C CA . PRO B 1 128 ? 14.836 -1.127 -0.396 1 56.91 128 PRO B CA 1
ATOM 2280 C C . PRO B 1 128 ? 15.078 -1.459 1.075 1 56.91 128 PRO B C 1
ATOM 2282 O O . PRO B 1 128 ? 15.297 -0.557 1.887 1 56.91 128 PRO B O 1
ATOM 2285 N N . GLY B 1 129 ? 14.867 -2.652 1.529 1 55.34 129 GLY B N 1
ATOM 2286 C CA . GLY B 1 129 ? 15.172 -3.092 2.883 1 55.34 129 GLY B CA 1
ATOM 2287 C C . GLY B 1 129 ? 13.953 -3.086 3.795 1 55.34 129 GLY B C 1
ATOM 2288 O O . GLY B 1 129 ? 13.961 -3.729 4.848 1 55.34 129 GLY B O 1
ATOM 2289 N N . LEU B 1 130 ? 13.172 -2.016 3.406 1 54.34 130 LEU B N 1
ATOM 2290 C CA . LEU B 1 130 ? 11.992 -2.037 4.266 1 54.34 130 LEU B CA 1
ATOM 2291 C C . LEU B 1 130 ? 11.289 -3.389 4.191 1 54.34 130 LEU B C 1
ATOM 2293 O O . LEU B 1 130 ? 10.609 -3.791 5.137 1 54.34 130 LEU B O 1
ATOM 2297 N N . TRP B 1 131 ? 11.68 -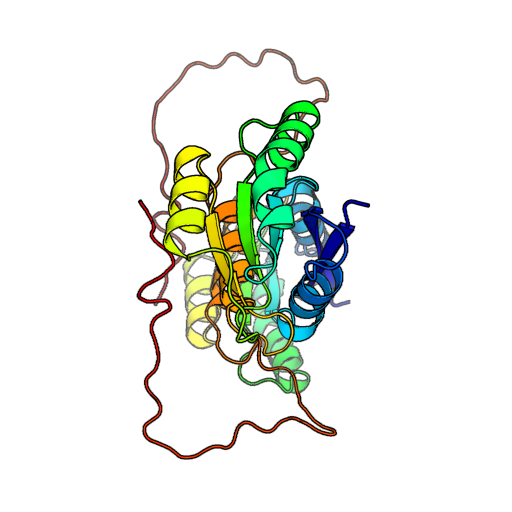3.971 3.154 1 50 131 TRP B N 1
ATOM 2298 C CA . TRP B 1 131 ? 11.078 -5.285 2.951 1 50 131 TRP B CA 1
ATOM 2299 C C . TRP B 1 131 ? 12.047 -6.391 3.363 1 50 131 TRP B C 1
ATOM 2301 O O . TRP B 1 131 ? 11.703 -7.574 3.299 1 50 131 TRP B O 1
ATOM 2311 N N . GLU B 1 132 ? 13.312 -6.102 3.738 1 45.12 132 GLU B N 1
ATOM 2312 C CA . GLU B 1 132 ? 14.25 -7.141 4.156 1 45.12 132 GLU B CA 1
ATOM 2313 C C . GLU B 1 132 ? 13.859 -7.715 5.516 1 45.12 132 GLU B C 1
ATOM 2315 O O . GLU B 1 132 ? 13.633 -6.965 6.469 1 45.12 132 GLU B O 1
ATOM 2320 N N . SER B 1 133 ? 13.211 -8.805 5.613 1 38.94 133 SER B N 1
ATOM 2321 C CA . SER B 1 133 ? 13.062 -9.633 6.809 1 38.94 133 SER B CA 1
ATOM 2322 C C . SER B 1 133 ? 14.367 -9.734 7.582 1 38.94 133 SER B C 1
ATOM 2324 O O . SER B 1 133 ? 15.438 -9.914 6.988 1 38.94 133 SER B O 1
ATOM 2326 N N . ASP B 1 134 ? 14.594 -9.336 8.836 1 36.12 134 ASP B N 1
ATOM 2327 C CA . ASP B 1 134 ? 15.594 -9.844 9.773 1 36.12 134 ASP B CA 1
ATOM 2328 C C . ASP B 1 134 ? 15.609 -11.367 9.781 1 36.12 134 ASP B C 1
ATOM 2330 O O . ASP B 1 134 ? 14.664 -12.008 10.242 1 36.12 134 ASP B O 1
ATOM 2334 N N . ASN B 1 135 ? 16.25 -12.242 9.031 1 32.88 135 ASN B N 1
ATOM 2335 C CA . ASN B 1 135 ? 16.844 -13.516 9.414 1 32.88 135 ASN B CA 1
ATOM 2336 C C . ASN B 1 135 ? 17.703 -13.383 10.664 1 32.88 135 ASN B C 1
ATOM 2338 O O . ASN B 1 135 ? 18.906 -13.594 10.617 1 32.88 135 ASN B O 1
ATOM 2342 N N . THR B 1 136 ? 17.609 -12.82 11.648 1 33.59 136 THR B N 1
ATOM 2343 C CA . THR B 1 136 ? 18.078 -13.383 12.906 1 33.59 136 THR B CA 1
ATOM 2344 C C . THR B 1 136 ? 17.219 -14.562 13.328 1 33.59 136 THR B C 1
ATOM 2346 O O . THR B 1 136 ? 16.062 -14.391 13.695 1 33.59 136 THR B O 1
ATOM 2349 N N . GLY B 1 137 ? 17.234 -15.992 13.211 1 30.83 137 GLY B N 1
ATOM 2350 C CA . GLY B 1 137 ? 18.156 -16.828 13.945 1 30.83 137 GLY B CA 1
ATOM 2351 C C . GLY B 1 137 ? 19.578 -16.281 13.969 1 30.83 137 GLY B C 1
ATOM 2352 O O . GLY B 1 137 ? 20.422 -16.766 14.727 1 30.83 137 GLY B O 1
ATOM 2353 N N . GLN B 1 138 ? 19.781 -16.047 13.617 1 29 138 GLN B N 1
ATOM 2354 C CA . GLN B 1 138 ? 18.734 -16.516 12.711 1 29 138 GLN B CA 1
ATOM 2355 C C . GLN B 1 138 ? 18.875 -15.875 11.336 1 29 138 GLN B C 1
ATOM 2357 O O . GLN B 1 138 ? 19.062 -14.664 11.219 1 29 138 GLN B O 1
ATOM 2362 N N . ARG B 1 139 ? 18.641 -16.328 9.898 1 27.94 139 ARG B N 1
ATOM 2363 C CA . ARG B 1 139 ? 18.531 -16.109 8.453 1 27.94 139 ARG B CA 1
ATOM 2364 C C . ARG B 1 139 ? 18.188 -14.656 8.148 1 27.94 139 ARG B C 1
ATOM 2366 O O . ARG B 1 139 ? 17.016 -14.273 8.18 1 27.94 139 ARG B O 1
ATOM 2373 N N . LEU B 1 140 ? 19.031 -13.742 8.641 1 25.23 140 LEU B N 1
ATOM 2374 C CA . LEU B 1 140 ? 19.625 -12.523 8.102 1 25.23 140 LEU B CA 1
ATOM 2375 C C . LEU B 1 140 ? 20.766 -12.852 7.145 1 25.23 140 LEU B C 1
ATOM 2377 O O . LEU B 1 140 ? 21.594 -11.992 6.832 1 25.23 140 LEU B O 1
ATOM 2381 N N . GLN B 1 141 ? 21.016 -14.062 6.484 1 24.81 141 GLN B N 1
ATOM 2382 C CA . GLN B 1 141 ? 21.922 -14.289 5.375 1 24.81 141 GLN B CA 1
ATOM 2383 C C . GLN B 1 141 ? 21.656 -13.312 4.234 1 24.81 141 GLN B C 1
ATOM 2385 O O . GLN B 1 141 ? 20.688 -13.453 3.5 1 24.81 141 GLN B O 1
ATOM 2390 N N . LEU B 1 142 ? 22.031 -12.008 4.336 1 24.77 142 LEU B N 1
ATOM 2391 C CA . LEU B 1 142 ? 22.297 -11.086 3.232 1 24.77 142 LEU B CA 1
ATOM 2392 C C . LEU B 1 142 ? 23.5 -11.562 2.416 1 24.77 142 LEU B C 1
ATOM 2394 O O . LEU B 1 142 ? 23.766 -11.031 1.34 1 24.77 142 LEU B O 1
ATOM 2398 N N . GLY B 1 143 ? 24.594 -12.234 2.922 1 24.94 143 GLY B N 1
ATOM 2399 C CA . GLY B 1 143 ? 25.938 -11.969 2.438 1 24.94 143 GLY B CA 1
ATOM 2400 C C . GLY B 1 143 ? 26.172 -12.453 1.019 1 24.94 143 GLY B C 1
ATOM 2401 O O . GLY B 1 143 ? 27.297 -12.461 0.537 1 24.94 143 GLY B O 1
ATOM 2402 N N . GLU B 1 144 ? 25.688 -13.195 0.134 1 24.67 144 GLU B N 1
ATOM 2403 C CA . GLU B 1 144 ? 26.75 -13.641 -0.768 1 24.67 144 GLU B CA 1
ATOM 2404 C C . GLU B 1 144 ? 27.375 -12.461 -1.508 1 24.67 144 GLU B C 1
ATOM 2406 O O . GLU B 1 144 ? 26.688 -11.492 -1.831 1 24.67 144 GLU B O 1
ATOM 2411 N N . GLN B 1 145 ? 28.734 -12.102 -1.617 1 24.22 145 GLN B N 1
ATOM 2412 C CA . GLN B 1 145 ? 29.703 -11.398 -2.451 1 24.22 145 GLN B CA 1
ATOM 2413 C C . GLN B 1 145 ? 29.203 -11.258 -3.883 1 24.22 145 GLN B C 1
ATOM 2415 O O . GLN B 1 145 ? 29.625 -10.352 -4.609 1 24.22 145 GLN B O 1
ATOM 2420 N N . GLN B 1 146 ? 28.922 -12.281 -4.652 1 25.59 146 GLN B N 1
ATOM 2421 C CA . GLN B 1 146 ? 29.375 -12.344 -6.039 1 25.59 146 GLN B CA 1
ATOM 2422 C C . GLN B 1 146 ? 28.688 -11.289 -6.895 1 25.59 146 GLN B C 1
ATOM 2424 O O . GLN B 1 146 ? 27.625 -10.773 -6.516 1 25.59 146 GLN B O 1
ATOM 2429 N N . GLN B 1 147 ? 29.016 -10.953 -8.383 1 26.41 147 GLN B N 1
ATOM 2430 C CA . GLN B 1 147 ? 28.812 -10.078 -9.539 1 26.41 147 GLN B CA 1
ATOM 2431 C C . GLN B 1 147 ? 27.328 -9.789 -9.766 1 26.41 147 GLN B C 1
ATOM 2433 O O . GLN B 1 147 ? 26.625 -10.586 -10.383 1 26.41 147 GLN B O 1
ATOM 2438 N N . GLY B 1 148 ? 26.625 -9.383 -9.047 1 26.45 148 GLY B N 1
ATOM 2439 C CA . GLY B 1 148 ? 25.297 -9.672 -8.523 1 26.45 148 GLY B CA 1
ATOM 2440 C C . GLY B 1 148 ? 24.203 -8.844 -9.172 1 26.45 148 GLY B C 1
ATOM 2441 O O . GLY B 1 148 ? 24.094 -7.641 -8.922 1 26.45 148 GLY B O 1
ATOM 2442 N N . GLY B 1 149 ? 23.781 -9.062 -10.477 1 27.44 149 GLY B N 1
ATOM 2443 C CA . GLY B 1 149 ? 23 -8.57 -11.602 1 27.44 149 GLY B CA 1
ATOM 2444 C C . GLY B 1 149 ? 21.594 -8.148 -11.203 1 27.44 149 GLY B C 1
ATOM 2445 O O . GLY B 1 149 ? 20.844 -8.938 -10.609 1 27.44 149 GLY B O 1
ATOM 2446 N N . GLY B 1 150 ? 21.359 -6.957 -10.562 1 29.92 150 GLY B N 1
ATOM 2447 C CA . GLY B 1 150 ? 20.219 -6.102 -10.312 1 29.92 150 GLY B CA 1
ATOM 2448 C C . GLY B 1 150 ? 19.047 -6.383 -11.234 1 29.92 150 GLY B C 1
ATOM 2449 O O . GLY B 1 150 ? 19 -5.875 -12.359 1 29.92 150 GLY B O 1
ATOM 2450 N N . ARG B 1 151 ? 18.656 -7.539 -11.359 1 28.06 151 ARG B N 1
ATOM 2451 C CA . ARG B 1 151 ? 17.672 -7.941 -12.367 1 28.06 151 ARG B CA 1
ATOM 2452 C C . ARG B 1 151 ? 16.406 -7.094 -12.266 1 28.06 151 ARG B C 1
ATOM 2454 O O . ARG B 1 151 ? 15.711 -7.117 -11.25 1 28.06 151 ARG B O 1
ATOM 2461 N N . ALA B 1 152 ? 16.266 -5.801 -12.719 1 29.58 152 ALA B N 1
ATOM 2462 C CA . ALA B 1 152 ? 15.102 -5.078 -13.25 1 29.58 152 ALA B CA 1
ATOM 2463 C C . ALA B 1 152 ? 13.898 -6 -13.375 1 29.58 152 ALA B C 1
ATOM 2465 O O . ALA B 1 152 ? 14.023 -7.145 -13.812 1 29.58 152 ALA B O 1
ATOM 2466 N N . CYS B 1 153 ? 13.031 -5.992 -12.258 1 34.38 153 CYS B N 1
ATOM 2467 C CA . CYS B 1 153 ? 11.789 -6.633 -12.68 1 34.38 153 CYS B CA 1
ATOM 2468 C C . CYS B 1 153 ? 11.617 -6.551 -14.195 1 34.38 153 CYS B C 1
ATOM 2470 O O . CYS B 1 153 ? 11.008 -5.613 -14.703 1 34.38 153 CYS B O 1
ATOM 2472 N N . GLY B 1 154 ? 12.602 -6.297 -15.047 1 31.72 154 GLY B N 1
ATOM 2473 C CA . GLY B 1 154 ? 12.672 -6.352 -16.5 1 31.72 154 GLY B CA 1
ATOM 2474 C C . GLY B 1 154 ? 11.547 -7.16 -17.109 1 31.72 154 GLY B C 1
ATOM 2475 O O . GLY B 1 154 ? 10.875 -6.691 -18.031 1 31.72 154 GLY B O 1
ATOM 2476 N N . GLY B 1 155 ? 11.758 -8.422 -17.469 1 32.91 155 GLY B N 1
ATOM 2477 C CA . GLY B 1 155 ? 11.133 -9.266 -18.469 1 32.91 155 GLY B CA 1
ATOM 2478 C C . GLY B 1 155 ? 9.656 -9.5 -18.234 1 32.91 155 GLY B C 1
ATOM 2479 O O . GLY B 1 155 ? 8.852 -9.43 -19.156 1 32.91 155 GLY B O 1
ATOM 2480 N N . TYR B 1 156 ? 9.281 -10.211 -17.109 1 33.53 156 TYR B N 1
ATOM 2481 C CA . TYR B 1 156 ? 8.07 -11.031 -17.141 1 33.53 156 TYR B CA 1
ATOM 2482 C C . TYR B 1 156 ? 6.832 -10.18 -16.906 1 33.53 156 TYR B C 1
ATOM 2484 O O . TYR B 1 156 ? 5.73 -10.711 -16.75 1 33.53 156 TYR B O 1
ATOM 2492 N N . CYS B 1 157 ? 6.883 -9.086 -16.344 1 37.38 157 CYS B N 1
ATOM 2493 C CA . CYS B 1 157 ? 5.691 -8.273 -16.141 1 37.38 157 CYS B CA 1
ATOM 2494 C C . CYS B 1 157 ? 5.227 -7.637 -17.438 1 37.38 157 CYS B C 1
ATOM 2496 O O . CYS B 1 157 ? 5.82 -6.664 -17.906 1 37.38 157 CYS B O 1
ATOM 2498 N N . SER B 1 158 ? 4.93 -8.391 -18.359 1 30.5 158 SER B N 1
ATOM 2499 C CA . SER B 1 158 ? 4.496 -7.812 -19.625 1 30.5 158 SER B CA 1
ATOM 2500 C C . SER B 1 158 ? 3.381 -6.797 -19.422 1 30.5 158 SER B C 1
ATOM 2502 O O . SER B 1 158 ? 2.332 -7.121 -18.859 1 30.5 158 SER B O 1
ATOM 2504 N N . ILE B 1 159 ? 3.668 -5.613 -19.031 1 30.83 159 ILE B N 1
ATOM 2505 C CA . ILE B 1 159 ? 2.652 -4.605 -19.312 1 30.83 159 ILE B CA 1
ATOM 2506 C C . ILE B 1 159 ? 2.248 -4.68 -20.781 1 30.83 159 ILE B C 1
ATOM 2508 O O . ILE B 1 159 ? 3.105 -4.66 -21.672 1 30.83 159 ILE B O 1
ATOM 2512 N N . PRO B 1 160 ? 0.857 -4.758 -21.062 1 30.38 160 PRO B N 1
ATOM 2513 C CA . PRO B 1 160 ? 0.627 -4.609 -22.5 1 30.38 160 PRO B CA 1
ATOM 2514 C C . PRO B 1 160 ? 1.318 -3.377 -23.078 1 30.38 160 PRO B C 1
ATOM 2516 O O . PRO B 1 160 ? 1.576 -2.41 -22.359 1 30.38 160 PRO B O 1
#

Solvent-accessible surface area (backbone atoms only — not comparable to full-atom values): 18180 Å² total; per-residue (Å²): 125,72,41,74,35,74,32,65,46,36,36,38,35,38,60,55,88,90,34,44,66,66,50,42,44,48,46,56,41,63,37,51,42,45,66,78,42,34,39,35,40,39,22,26,25,56,35,49,72,39,51,71,46,44,61,58,55,49,50,54,49,59,70,71,44,86,62,89,78,53,42,40,33,37,34,40,18,46,64,80,51,86,61,62,60,48,56,67,65,58,53,49,50,54,21,58,75,68,71,29,44,51,38,62,23,14,58,88,80,48,41,44,47,63,57,46,48,51,53,49,54,51,48,50,72,67,40,80,59,54,38,58,59,84,76,76,77,73,89,77,71,87,68,91,74,91,90,87,83,81,77,66,98,62,74,74,63,72,69,132,125,72,41,74,34,73,32,66,46,36,35,38,36,37,58,56,87,89,33,46,65,66,50,41,46,48,48,56,42,63,39,50,44,45,65,78,43,34,40,35,41,39,22,27,26,56,34,50,71,39,53,69,44,44,61,58,54,50,51,54,48,60,71,71,45,86,63,88,78,54,42,42,33,38,34,38,20,47,64,80,50,85,60,63,60,47,56,68,66,58,54,49,51,54,22,57,74,68,71,28,44,53,37,60,21,13,58,88,82,48,43,43,47,63,56,46,49,52,52,50,54,51,47,50,74,66,39,80,58,52,39,56,60,80,14,73,94,33,71,51,84,72,64,86,83,69,96,71,78,79,71,61,94,58,75,73,60,71,67,132

InterPro domains:
  IPR001806 Small GTPase [PF00071] (39-125)
  IPR001806 Small GTPase [SM00174] (11-127)
  IPR025662 Sigma-54 interaction domain, ATP-binding site 1 [PS00675] (11-24)
  IPR027417 P-loop containing nucleoside triphosphate hydrolase [G3DSA:3.40.50.300] (2-39)
  IPR027417 P-loop containing nucleoside triphosphate hydrolase [G3DSA:3.40.50.300] (40-138)
  IPR027417 P-loop containing nucleoside triphosphate hydrolase [SSF52540] (5-129)
  IPR050227 Ras-related protein Rab [PTHR47977] (39-128)